Protein AF-0000000071077826 (afdb_homodimer)

Structure (mmCIF, N/CA/C/O backbone):
data_AF-0000000071077826-model_v1
#
loop_
_entity.id
_entity.type
_entity.pdbx_description
1 polymer 'Endonuclease/exonuclease/phosphatase domain-containing protein'
#
loop_
_atom_site.group_PDB
_atom_site.id
_atom_site.type_symbol
_atom_site.label_atom_id
_atom_site.label_alt_id
_atom_site.label_comp_id
_atom_site.label_asym_id
_atom_site.label_entity_id
_atom_site.label_seq_id
_atom_site.pdbx_PDB_ins_code
_atom_site.Cartn_x
_atom_site.Cartn_y
_atom_site.Cartn_z
_atom_site.occupancy
_atom_site.B_iso_or_equiv
_atom_site.auth_seq_id
_atom_site.auth_comp_id
_atom_site.auth_asym_id
_atom_site.auth_atom_id
_atom_site.pdbx_PDB_model_num
ATOM 1 N N . MET A 1 1 ? 3.545 3.498 -17.156 1 30.78 1 MET A N 1
ATOM 2 C CA . MET A 1 1 ? 3.904 4.227 -15.945 1 30.78 1 MET A CA 1
ATOM 3 C C . MET A 1 1 ? 3.695 5.727 -16.125 1 30.78 1 MET A C 1
ATOM 5 O O . MET A 1 1 ? 3.35 6.43 -15.18 1 30.78 1 MET A O 1
ATOM 9 N N . GLY A 1 2 ? 3.871 6.168 -17.406 1 35.34 2 GLY A N 1
ATOM 10 C CA . GLY A 1 2 ? 3.678 7.578 -17.719 1 35.34 2 GLY A CA 1
ATOM 11 C C . GLY A 1 2 ? 2.285 8.078 -17.375 1 35.34 2 GLY A C 1
ATOM 12 O O . GLY A 1 2 ? 2.125 9.188 -16.859 1 35.34 2 GLY A O 1
ATOM 13 N N . GLU A 1 3 ? 1.496 7.195 -17.719 1 37.22 3 GLU A N 1
ATOM 14 C CA . GLU A 1 3 ? 0.096 7.605 -17.672 1 37.22 3 GLU A CA 1
ATOM 15 C C . GLU A 1 3 ? -0.392 7.715 -16.219 1 37.22 3 GLU A C 1
ATOM 17 O O . GLU A 1 3 ? -1.193 8.594 -15.898 1 37.22 3 GLU A O 1
ATOM 22 N N . LEU A 1 4 ? 0.178 6.871 -15.461 1 37.16 4 LEU A N 1
ATOM 23 C CA . LEU A 1 4 ? -0.281 6.949 -14.078 1 37.16 4 LEU A CA 1
ATOM 24 C C . LEU A 1 4 ? 0.007 8.32 -13.484 1 37.16 4 LEU A C 1
ATOM 26 O O . LEU A 1 4 ? -0.814 8.867 -12.742 1 37.16 4 LEU A O 1
ATOM 30 N N . THR A 1 5 ? 1.146 8.922 -13.969 1 39.84 5 THR A N 1
ATOM 31 C CA . THR A 1 5 ? 1.571 10.203 -13.43 1 39.84 5 THR A CA 1
ATOM 32 C C . THR A 1 5 ? 0.583 11.305 -13.812 1 39.84 5 THR A C 1
ATOM 34 O O . THR A 1 5 ? 0.279 12.188 -13.008 1 39.84 5 THR A O 1
ATOM 37 N N . ALA A 1 6 ? 0.403 11.234 -15.094 1 38.94 6 ALA A N 1
ATOM 38 C CA . ALA A 1 6 ? -0.436 12.336 -15.562 1 38.94 6 ALA A CA 1
ATOM 39 C C . ALA A 1 6 ? -1.707 12.453 -14.727 1 38.94 6 ALA A C 1
ATOM 41 O O . ALA A 1 6 ? -2.15 13.562 -14.414 1 38.94 6 ALA A O 1
ATOM 42 N N . LEU A 1 7 ? -2.127 11.414 -14.469 1 37.19 7 LEU A N 1
ATOM 43 C CA . LEU A 1 7 ? -3.43 11.383 -13.812 1 37.19 7 LEU A CA 1
ATOM 44 C C . LEU A 1 7 ? -3.305 11.758 -12.344 1 37.19 7 LEU A C 1
ATOM 46 O O . LEU A 1 7 ? -4.164 12.453 -11.797 1 37.19 7 LEU A O 1
ATOM 50 N N . ALA A 1 8 ? -2.205 11.438 -11.742 1 40.97 8 ALA A N 1
ATOM 51 C CA . ALA A 1 8 ? -1.993 11.742 -10.328 1 40.97 8 ALA A CA 1
ATOM 52 C C . ALA A 1 8 ? -1.798 13.234 -10.109 1 40.97 8 ALA A C 1
ATOM 54 O O . ALA A 1 8 ? -2.146 13.766 -9.055 1 40.97 8 ALA A O 1
ATOM 55 N N . GLU A 1 9 ? -1.149 14.047 -11.133 1 39.62 9 GLU A N 1
ATOM 56 C CA . GLU A 1 9 ? -0.807 15.469 -11.07 1 39.62 9 GLU A CA 1
ATOM 57 C C . GLU A 1 9 ? -1.988 16.297 -10.586 1 39.62 9 GLU A C 1
ATOM 59 O O . GLU A 1 9 ? -1.813 17.234 -9.797 1 39.62 9 GLU A O 1
ATOM 64 N N . GLU A 1 10 ? -2.941 16.234 -11.352 1 37.19 10 GLU A N 1
ATOM 65 C CA . GLU A 1 10 ? -3.963 17.25 -11.109 1 37.19 10 GLU A CA 1
ATOM 66 C C . GLU A 1 10 ? -4.617 17.062 -9.742 1 37.19 10 GLU A C 1
ATOM 68 O O . GLU A 1 10 ? -5.215 17.984 -9.195 1 37.19 10 GLU A O 1
ATOM 73 N N . LYS A 1 11 ? -4.648 15.766 -9.242 1 41.81 11 LYS A N 1
ATOM 74 C CA . LYS A 1 11 ? -5.66 15.383 -8.258 1 41.81 11 LYS A CA 1
ATOM 75 C C . LYS A 1 11 ? -5.02 15.031 -6.914 1 41.81 11 LYS A C 1
ATOM 77 O O . LYS A 1 11 ? -3.85 14.648 -6.863 1 41.81 11 LYS A O 1
ATOM 82 N N . ARG A 1 12 ? -5.355 15.625 -5.738 1 47.44 12 ARG A N 1
ATOM 83 C CA . ARG A 1 12 ? -4.816 15.656 -4.387 1 47.44 12 ARG A CA 1
ATOM 84 C C . ARG A 1 12 ? -4.52 14.25 -3.881 1 47.44 12 ARG A C 1
ATOM 86 O O . ARG A 1 12 ? -5.254 13.719 -3.043 1 47.44 12 ARG A O 1
ATOM 93 N N . VAL A 1 13 ? -4.312 13.273 -4.75 1 51.28 13 VAL A N 1
ATOM 94 C CA . VAL A 1 13 ? -3.701 12.055 -4.246 1 51.28 13 VAL A CA 1
ATOM 95 C C . VAL A 1 13 ? -2.275 12.344 -3.779 1 51.28 13 VAL A C 1
ATOM 97 O O . VAL A 1 13 ? -1.466 12.883 -4.539 1 51.28 13 VAL A O 1
ATOM 100 N N . ASP A 1 14 ? -2.162 12.023 -2.43 1 71.44 14 ASP A N 1
ATOM 101 C CA . ASP A 1 14 ? -0.815 12.359 -1.978 1 71.44 14 ASP A CA 1
ATOM 102 C C . ASP A 1 14 ? 0.11 11.148 -2.061 1 71.44 14 ASP A C 1
ATOM 104 O O . ASP A 1 14 ? 1.285 11.281 -2.408 1 71.44 14 ASP A O 1
ATOM 108 N N . ILE A 1 15 ? -0.586 9.883 -1.932 1 81.5 15 ILE A N 1
ATOM 109 C CA . ILE A 1 15 ? 0.309 8.734 -1.873 1 81.5 15 ILE A CA 1
ATOM 110 C C . ILE A 1 15 ? -0.384 7.512 -2.467 1 81.5 15 ILE A C 1
ATOM 112 O O . ILE A 1 15 ? -1.553 7.246 -2.174 1 81.5 15 ILE A O 1
ATOM 116 N N . LEU A 1 16 ? 0.204 6.84 -3.436 1 79 16 LEU A N 1
ATOM 117 C CA . LEU A 1 16 ? -0.238 5.562 -3.99 1 79 16 LEU A CA 1
ATOM 118 C C . LEU A 1 16 ? 0.77 4.461 -3.688 1 79 16 LEU A C 1
ATOM 120 O O . LEU A 1 16 ? 1.922 4.527 -4.121 1 79 16 LEU A O 1
ATOM 124 N N . CYS A 1 17 ? 0.294 3.48 -2.906 1 88.38 17 CYS A N 1
ATOM 125 C CA . CYS A 1 17 ? 1.134 2.328 -2.596 1 88.38 17 CYS A CA 1
ATOM 126 C C . CYS A 1 17 ? 0.811 1.156 -3.516 1 88.38 17 CYS A C 1
ATOM 128 O O . CYS A 1 17 ? -0.311 0.647 -3.51 1 88.38 17 CYS A O 1
ATOM 130 N N . ILE A 1 18 ? 1.802 0.786 -4.262 1 84.56 18 ILE A N 1
ATOM 131 C CA . ILE A 1 18 ? 1.61 -0.253 -5.266 1 84.56 18 ILE A CA 1
ATOM 132 C C . ILE A 1 18 ? 2.467 -1.469 -4.922 1 84.56 18 ILE A C 1
ATOM 134 O O . ILE A 1 18 ? 3.639 -1.329 -4.562 1 84.56 18 ILE A O 1
ATOM 138 N N . GLN A 1 19 ? 1.824 -2.604 -5.031 1 86.81 19 GLN A N 1
ATOM 139 C CA . GLN A 1 19 ? 2.566 -3.844 -4.836 1 86.81 19 GLN A CA 1
ATOM 140 C C . GLN A 1 19 ? 2.537 -4.711 -6.09 1 86.81 19 GLN A C 1
ATOM 142 O O . GLN A 1 19 ? 1.562 -4.688 -6.844 1 86.81 19 GLN A O 1
ATOM 147 N N . GLU A 1 20 ? 3.496 -5.309 -6.363 1 78.94 20 GLU A N 1
ATOM 148 C CA . GLU A 1 20 ? 3.686 -6.098 -7.578 1 78.94 20 GLU A CA 1
ATOM 149 C C . GLU A 1 20 ? 3.707 -5.207 -8.82 1 78.94 20 GLU A C 1
ATOM 151 O O . GLU A 1 20 ? 2.961 -5.441 -9.766 1 78.94 20 GLU A O 1
ATOM 156 N N . HIS A 1 21 ? 4.5 -4.203 -8.797 1 76.25 21 HIS A N 1
ATOM 157 C CA . HIS A 1 21 ? 4.531 -3.305 -9.945 1 76.25 21 HIS A CA 1
ATOM 158 C C . HIS A 1 21 ? 5.285 -3.926 -11.109 1 76.25 21 HIS A C 1
ATOM 160 O O . HIS A 1 21 ? 5.262 -3.395 -12.227 1 76.25 21 HIS A O 1
ATOM 166 N N . HIS A 1 22 ? 5.992 -5.102 -10.945 1 77.75 22 HIS A N 1
ATOM 167 C CA . HIS A 1 22 ? 6.648 -5.918 -11.961 1 77.75 22 HIS A CA 1
ATOM 168 C C . HIS A 1 22 ? 7.707 -5.121 -12.711 1 77.75 22 HIS A C 1
ATOM 170 O O . HIS A 1 22 ? 7.812 -5.219 -13.938 1 77.75 22 HIS A O 1
ATOM 176 N N . ILE A 1 23 ? 8.383 -4.191 -12.016 1 82.38 23 ILE A N 1
ATOM 177 C CA . ILE A 1 23 ? 9.477 -3.422 -12.602 1 82.38 23 ILE A CA 1
ATOM 178 C C . ILE A 1 23 ? 10.812 -3.922 -12.062 1 82.38 23 ILE A C 1
ATOM 180 O O . ILE A 1 23 ? 11.008 -4.008 -10.844 1 82.38 23 ILE A O 1
ATOM 184 N N . TYR A 1 24 ? 11.664 -4.273 -12.984 1 87.94 24 TYR A N 1
ATOM 185 C CA . TYR A 1 24 ? 13.008 -4.695 -12.602 1 87.94 24 TYR A CA 1
ATOM 186 C C . TYR A 1 24 ? 14.016 -3.576 -12.828 1 87.94 24 TYR A C 1
ATOM 188 O O . TYR A 1 24 ? 13.969 -2.881 -13.844 1 87.94 24 TYR A O 1
ATOM 196 N N . HIS A 1 25 ? 14.812 -3.348 -11.906 1 86.94 25 HIS A N 1
ATOM 197 C CA . HIS A 1 25 ? 15.992 -2.5 -12.07 1 86.94 25 HIS A CA 1
ATOM 198 C C . HIS A 1 25 ? 17.172 -3.023 -11.242 1 86.94 25 HIS A C 1
ATOM 200 O O . HIS A 1 25 ? 16.969 -3.826 -10.328 1 86.94 25 HIS A O 1
ATOM 206 N N . GLU A 1 26 ? 18.328 -2.66 -11.516 1 86.81 26 GLU A N 1
ATOM 207 C CA . GLU A 1 26 ? 19.531 -3.256 -10.953 1 86.81 26 GLU A CA 1
ATOM 208 C C . GLU A 1 26 ? 19.906 -2.59 -9.633 1 86.81 26 GLU A C 1
ATOM 210 O O . GLU A 1 26 ? 20.75 -3.105 -8.883 1 86.81 26 GLU A O 1
ATOM 215 N N . ASN A 1 27 ? 19.297 -1.499 -9.312 1 83.88 27 ASN A N 1
ATOM 216 C CA . ASN A 1 27 ? 19.656 -0.789 -8.086 1 83.88 27 ASN A CA 1
ATOM 217 C C . ASN A 1 27 ? 19.219 -1.562 -6.844 1 83.88 27 ASN A C 1
ATOM 219 O O . ASN A 1 27 ? 18.047 -1.881 -6.676 1 83.88 27 ASN A O 1
ATOM 223 N N . VAL A 1 28 ? 20.219 -1.89 -5.957 1 82.62 28 VAL A N 1
ATOM 224 C CA . VAL A 1 28 ? 19.922 -2.623 -4.73 1 82.62 28 VAL A CA 1
ATOM 225 C C . VAL A 1 28 ? 19.141 -1.729 -3.771 1 82.62 28 VAL A C 1
ATOM 227 O O . VAL A 1 28 ? 18.438 -2.225 -2.893 1 82.62 28 VAL A O 1
ATOM 230 N N . HIS A 1 29 ? 19.25 -0.485 -3.969 1 89.06 29 HIS A N 1
ATOM 231 C CA . HIS A 1 29 ? 18.531 0.488 -3.15 1 89.06 29 HIS A CA 1
ATOM 232 C C . HIS A 1 29 ? 17.266 0.978 -3.854 1 89.06 29 HIS A C 1
ATOM 234 O O . HIS A 1 29 ? 16.969 0.541 -4.965 1 89.06 29 HIS A O 1
ATOM 240 N N . ILE A 1 30 ? 16.5 1.819 -3.162 1 94.69 30 ILE A N 1
ATOM 241 C CA . ILE A 1 30 ? 15.297 2.408 -3.719 1 94.69 30 ILE A CA 1
ATOM 242 C C . ILE A 1 30 ? 15.641 3.23 -4.957 1 94.69 30 ILE A C 1
ATOM 244 O O . ILE A 1 30 ? 16.609 3.986 -4.957 1 94.69 30 ILE A O 1
ATOM 248 N N . GLN A 1 31 ? 14.961 3.002 -5.98 1 94.12 31 GLN A N 1
ATOM 249 C CA . GLN A 1 31 ? 15.062 3.854 -7.164 1 94.12 31 GLN A CA 1
ATOM 250 C C . GLN A 1 31 ? 13.969 4.91 -7.18 1 94.12 31 GLN A C 1
ATOM 252 O O . GLN A 1 31 ? 12.797 4.602 -6.957 1 94.12 31 GLN A O 1
ATOM 257 N N . MET A 1 32 ? 14.391 6.148 -7.355 1 93.56 32 MET A N 1
ATOM 258 C CA . MET A 1 32 ? 13.445 7.254 -7.508 1 93.56 32 MET A CA 1
ATOM 259 C C . MET A 1 32 ? 13.211 7.57 -8.977 1 93.56 32 MET A C 1
ATOM 261 O O . MET A 1 32 ? 14.156 7.816 -9.727 1 93.56 32 MET A O 1
ATOM 265 N N . LYS A 1 33 ? 12 7.516 -9.391 1 89.06 33 LYS A N 1
ATOM 266 C CA . LYS A 1 33 ? 11.672 7.789 -10.789 1 89.06 33 LYS A CA 1
ATOM 267 C C . LYS A 1 33 ? 10.766 9.008 -10.914 1 89.06 33 LYS A C 1
ATOM 269 O O . LYS A 1 33 ? 9.727 9.086 -10.258 1 89.06 33 LYS A O 1
ATOM 274 N N . ASP A 1 34 ? 11.156 9.914 -11.719 1 89.69 34 ASP A N 1
ATOM 275 C CA . ASP A 1 34 ? 10.328 11.07 -12.039 1 89.69 34 ASP A CA 1
ATOM 276 C C . ASP A 1 34 ? 9.18 10.68 -12.969 1 89.69 34 ASP A C 1
ATOM 278 O O . ASP A 1 34 ? 9.406 10.227 -14.094 1 89.69 34 ASP A O 1
ATOM 282 N N . MET A 1 35 ? 7.969 10.867 -12.469 1 81.81 35 MET A N 1
ATOM 283 C CA . MET A 1 35 ? 6.797 10.445 -13.234 1 81.81 35 MET A CA 1
ATOM 284 C C . MET A 1 35 ? 6.172 11.625 -13.969 1 81.81 35 MET A C 1
ATOM 286 O O . MET A 1 35 ? 5.121 11.484 -14.594 1 81.81 35 MET A O 1
ATOM 290 N N . GLY A 1 36 ? 6.824 12.789 -13.875 1 77.06 36 GLY A N 1
ATOM 291 C CA . GLY A 1 36 ? 6.32 14 -14.492 1 77.06 36 GLY A CA 1
ATOM 292 C C . GLY A 1 36 ? 5.426 14.82 -13.578 1 77.06 36 GLY A C 1
ATOM 293 O O . GLY A 1 36 ? 4.789 14.273 -12.68 1 77.06 36 GLY A O 1
ATOM 294 N N . LYS A 1 37 ? 5.359 16.141 -13.812 1 77.12 37 LYS A N 1
ATOM 295 C CA . LYS A 1 37 ? 4.5 17.094 -13.117 1 77.12 37 LYS A CA 1
ATOM 296 C C . LYS A 1 37 ? 4.785 17.078 -11.617 1 77.12 37 LYS A C 1
ATOM 298 O O . LYS A 1 37 ? 3.873 17.266 -10.805 1 77.12 37 LYS A O 1
ATOM 303 N N . GLY A 1 38 ? 6.023 16.688 -11.281 1 79.38 38 GLY A N 1
ATOM 304 C CA . GLY A 1 38 ? 6.438 16.734 -9.891 1 79.38 38 GLY A CA 1
ATOM 305 C C . GLY A 1 38 ? 6.137 15.445 -9.141 1 79.38 38 GLY A C 1
ATOM 306 O O . GLY A 1 38 ? 6.527 15.281 -7.984 1 79.38 38 GLY A O 1
ATOM 307 N N . TRP A 1 39 ? 5.523 14.484 -9.836 1 82 39 TRP A N 1
ATOM 308 C CA . TRP A 1 39 ? 5.25 13.188 -9.227 1 82 39 TRP A CA 1
ATOM 309 C C . TRP A 1 39 ? 6.492 12.305 -9.25 1 82 39 TRP A C 1
ATOM 311 O O . TRP A 1 39 ? 7.23 12.289 -10.234 1 82 39 TRP A O 1
ATOM 321 N N . VAL A 1 40 ? 6.68 11.617 -8.094 1 86.69 40 VAL A N 1
ATOM 322 C CA . VAL A 1 40 ? 7.867 10.766 -7.984 1 86.69 40 VAL A CA 1
ATOM 323 C C . VAL A 1 40 ? 7.469 9.391 -7.473 1 86.69 40 VAL A C 1
ATOM 325 O O . VAL A 1 40 ? 6.66 9.273 -6.547 1 86.69 40 VAL A O 1
ATOM 328 N N . LEU A 1 41 ? 7.992 8.375 -8.109 1 88.25 41 LEU A N 1
ATOM 329 C CA . LEU A 1 41 ? 7.797 6.992 -7.695 1 88.25 41 LEU A CA 1
ATOM 330 C C . LEU A 1 41 ? 9.055 6.445 -7.023 1 88.25 41 LEU A C 1
ATOM 332 O O . LEU A 1 41 ? 10.117 6.391 -7.641 1 88.25 41 LEU A O 1
ATOM 336 N N . ALA A 1 42 ? 8.945 6.145 -5.754 1 93.31 42 ALA A N 1
ATOM 337 C CA . ALA A 1 42 ? 9.977 5.387 -5.051 1 93.31 42 ALA A CA 1
ATOM 338 C C . ALA A 1 42 ? 9.695 3.887 -5.121 1 93.31 42 ALA 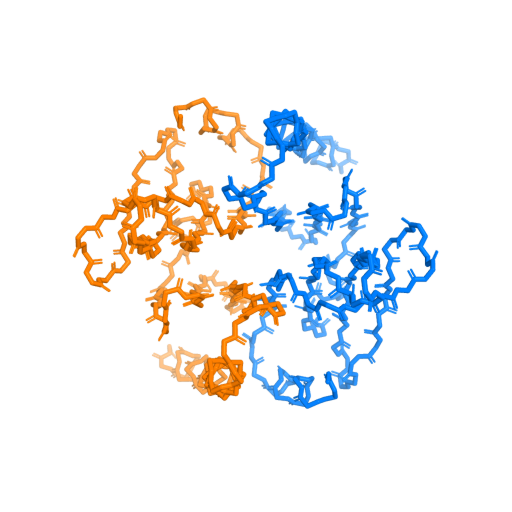A C 1
ATOM 340 O O . ALA A 1 42 ? 8.625 3.432 -4.719 1 93.31 42 ALA A O 1
ATOM 341 N N . MET A 1 43 ? 10.68 3.135 -5.672 1 93.19 43 MET A N 1
ATOM 342 C CA . MET A 1 43 ? 10.312 1.732 -5.84 1 93.19 43 MET A CA 1
ATOM 343 C C . MET A 1 43 ? 11.492 0.818 -5.547 1 93.19 43 MET A C 1
ATOM 345 O O . MET A 1 43 ? 12.648 1.186 -5.793 1 93.19 43 MET A O 1
ATOM 349 N N . SER A 1 44 ? 11.211 -0.301 -4.957 1 93.75 44 SER A N 1
ATOM 350 C CA . SER A 1 44 ? 12.141 -1.427 -4.93 1 93.75 44 SER A CA 1
ATOM 351 C C . SER A 1 44 ? 12.117 -2.191 -6.25 1 93.75 44 SER A C 1
ATOM 353 O O . SER A 1 44 ? 11.164 -2.078 -7.023 1 93.75 44 SER A O 1
ATOM 355 N N . SER A 1 45 ? 13.188 -2.908 -6.465 1 91.31 45 SER A N 1
ATOM 356 C CA . SER A 1 45 ? 13.219 -3.703 -7.688 1 91.31 45 SER A CA 1
ATOM 357 C C . SER A 1 45 ? 12.461 -5.016 -7.512 1 91.31 45 SER A C 1
ATOM 359 O O . SER A 1 45 ? 12.555 -5.656 -6.465 1 91.31 45 SER A O 1
ATOM 361 N N . GLY A 1 46 ? 11.703 -5.355 -8.555 1 87.94 46 GLY A N 1
ATOM 362 C CA . GLY A 1 46 ? 11.281 -6.746 -8.648 1 87.94 46 GLY A CA 1
ATOM 363 C C . GLY A 1 46 ? 12.422 -7.695 -8.953 1 87.94 46 GLY A C 1
ATOM 364 O O . GLY A 1 46 ? 13.578 -7.277 -9.039 1 87.94 46 GLY A O 1
ATOM 365 N N . THR A 1 47 ? 12.062 -8.914 -8.977 1 87.94 47 THR A N 1
ATOM 366 C CA . THR A 1 47 ? 13.055 -9.93 -9.312 1 87.94 47 THR A CA 1
ATOM 367 C C . THR A 1 47 ? 12.641 -10.695 -10.562 1 87.94 47 THR A C 1
ATOM 369 O O . THR A 1 47 ? 11.469 -10.688 -10.953 1 87.94 47 THR A O 1
ATOM 372 N N . LYS A 1 48 ? 13.641 -11.266 -11.211 1 88.06 48 LYS A N 1
ATOM 373 C CA . LYS A 1 48 ? 13.359 -12.102 -12.383 1 88.06 48 LYS A CA 1
ATOM 374 C C . LYS A 1 48 ? 13.125 -13.555 -11.977 1 88.06 48 LYS A C 1
ATOM 376 O O . LYS A 1 48 ? 13.883 -14.109 -11.18 1 88.06 48 LYS A O 1
ATOM 381 N N . ASN A 1 49 ? 12.016 -14.094 -12.453 1 82.88 49 ASN A N 1
ATOM 382 C CA . ASN A 1 49 ? 11.773 -15.508 -12.18 1 82.88 49 ASN A CA 1
ATOM 383 C C . ASN A 1 49 ? 12.461 -16.391 -13.211 1 82.88 49 ASN A C 1
ATOM 385 O O . ASN A 1 49 ? 13.289 -15.93 -14 1 82.88 49 ASN A O 1
ATOM 389 N N . THR A 1 50 ? 12.148 -17.719 -13.133 1 85.56 50 THR A N 1
ATOM 390 C CA . THR A 1 50 ? 12.852 -18.703 -13.945 1 85.56 50 THR A CA 1
ATOM 391 C C . THR A 1 50 ? 12.57 -18.484 -15.43 1 85.56 50 THR A C 1
ATOM 393 O O . THR A 1 50 ? 13.367 -18.891 -16.281 1 85.56 50 THR A O 1
ATOM 396 N N . VAL A 1 51 ? 11.445 -17.859 -15.797 1 86.94 51 VAL A N 1
ATOM 397 C CA . VAL A 1 51 ? 11.125 -17.625 -17.203 1 86.94 51 VAL A CA 1
ATOM 398 C C . VAL A 1 51 ? 11.422 -16.172 -17.562 1 86.94 51 VAL A C 1
ATOM 400 O O . VAL A 1 51 ? 10.906 -15.648 -18.547 1 86.94 51 VAL A O 1
ATOM 403 N N . ASN A 1 52 ? 12.141 -15.492 -16.719 1 87.38 52 ASN A N 1
ATOM 404 C CA . ASN A 1 52 ? 12.68 -14.148 -16.922 1 87.38 52 ASN A CA 1
ATOM 405 C C . ASN A 1 52 ? 11.586 -13.094 -16.812 1 87.38 52 ASN A C 1
ATOM 407 O O . ASN A 1 52 ? 11.695 -12.008 -17.391 1 87.38 52 ASN A O 1
ATOM 411 N N . SER A 1 53 ? 10.484 -13.531 -16.203 1 84 53 SER A N 1
ATOM 412 C CA . SER A 1 53 ? 9.453 -12.547 -15.898 1 84 53 SER A CA 1
ATOM 413 C C . SER A 1 53 ? 9.742 -11.836 -14.578 1 84 53 SER A C 1
ATOM 415 O O . SER A 1 53 ? 10.219 -12.453 -13.625 1 84 53 SER A O 1
ATOM 417 N N . THR A 1 54 ? 9.453 -10.508 -14.602 1 84.81 54 THR A N 1
ATOM 418 C CA . THR A 1 54 ? 9.656 -9.766 -13.367 1 84.81 54 THR A CA 1
ATOM 419 C C . THR A 1 54 ? 8.5 -9.992 -12.398 1 84.81 54 THR A C 1
ATOM 421 O O . THR A 1 54 ? 7.332 -9.891 -12.781 1 84.81 54 THR A O 1
ATOM 424 N N . VAL A 1 55 ? 8.898 -10.344 -11.211 1 83.25 55 VAL A N 1
ATOM 425 C CA . VAL A 1 55 ? 7.875 -10.586 -10.203 1 83.25 55 VAL A CA 1
ATOM 426 C C . VAL A 1 55 ? 8.102 -9.672 -9 1 83.25 55 VAL A C 1
ATOM 428 O O . VAL A 1 55 ? 9.242 -9.32 -8.695 1 83.25 55 VAL A O 1
ATOM 431 N N . GLY A 1 56 ? 7.004 -9.273 -8.461 1 86.88 56 GLY A N 1
ATOM 432 C CA . GLY A 1 56 ? 7.074 -8.523 -7.223 1 86.88 56 GLY A CA 1
ATOM 433 C C . GLY A 1 56 ? 7.348 -7.047 -7.434 1 86.88 56 GLY A C 1
ATOM 434 O O . GLY A 1 56 ? 6.824 -6.441 -8.375 1 86.88 56 GLY A O 1
ATOM 435 N N . GLY A 1 57 ? 8.039 -6.445 -6.469 1 89.06 57 GLY A N 1
ATOM 436 C CA . GLY A 1 57 ? 8.312 -5.016 -6.457 1 89.06 57 GLY A CA 1
ATOM 437 C C . GLY A 1 57 ? 7.281 -4.219 -5.68 1 89.06 57 GLY A C 1
ATOM 438 O O . GLY A 1 57 ? 6.086 -4.496 -5.762 1 89.06 57 GLY A O 1
ATOM 439 N N . VAL A 1 58 ? 7.734 -3.344 -4.949 1 91.75 58 VAL A N 1
ATOM 440 C CA . VAL A 1 58 ? 6.875 -2.443 -4.188 1 91.75 58 VAL A CA 1
ATOM 441 C C . VAL A 1 58 ? 7.277 -0.995 -4.457 1 91.75 58 VAL A C 1
ATOM 443 O O . VAL A 1 58 ? 8.453 -0.699 -4.672 1 91.75 58 VAL A O 1
ATOM 446 N N . GLY A 1 59 ? 6.25 -0.129 -4.551 1 91.25 59 GLY A N 1
ATOM 447 C CA . GLY A 1 59 ? 6.52 1.271 -4.84 1 91.25 59 GLY A CA 1
ATOM 448 C C . GLY A 1 59 ? 5.559 2.219 -4.145 1 91.25 59 GLY A C 1
ATOM 449 O O . GLY A 1 59 ? 4.449 1.829 -3.785 1 91.25 59 GLY A O 1
ATOM 450 N N . ILE A 1 60 ? 5.98 3.404 -3.943 1 90.06 60 ILE A N 1
ATOM 451 C CA . ILE A 1 60 ? 5.176 4.504 -3.422 1 90.06 60 ILE A CA 1
ATOM 452 C C . ILE A 1 60 ? 5.23 5.688 -4.387 1 90.06 60 ILE A C 1
ATOM 454 O O . ILE A 1 60 ? 6.277 6.316 -4.547 1 90.06 60 ILE A O 1
ATOM 458 N N . LEU A 1 61 ? 4.148 5.891 -5.016 1 85.56 61 LEU A N 1
ATOM 459 C CA . LEU A 1 61 ? 4.02 7.082 -5.844 1 85.56 61 LEU A CA 1
ATOM 460 C C . LEU A 1 61 ? 3.568 8.281 -5.012 1 85.56 61 LEU A C 1
ATOM 462 O O . LEU A 1 61 ? 2.574 8.195 -4.285 1 85.56 61 LEU A O 1
ATOM 466 N N . MET A 1 62 ? 4.273 9.32 -5.121 1 86.06 62 MET A N 1
ATOM 467 C CA . MET A 1 62 ? 4.027 10.492 -4.281 1 86.06 62 MET A CA 1
ATOM 468 C C . MET A 1 62 ? 3.713 11.711 -5.137 1 86.06 62 MET A C 1
ATOM 470 O O . MET A 1 62 ? 4.367 11.953 -6.152 1 86.06 62 MET A O 1
ATOM 474 N N . SER A 1 63 ? 2.766 12.445 -4.684 1 80.75 63 SER A N 1
ATOM 475 C CA . SER A 1 63 ? 2.506 13.75 -5.277 1 80.75 63 SER A CA 1
ATOM 476 C C . SER A 1 63 ? 3.65 14.719 -5.004 1 80.75 63 SER A C 1
ATOM 478 O O . SER A 1 63 ? 4.512 14.453 -4.164 1 80.75 63 SER A O 1
ATOM 480 N N . PRO A 1 64 ? 3.617 15.867 -5.797 1 80.88 64 PRO A N 1
ATOM 481 C CA . PRO A 1 64 ? 4.648 16.875 -5.527 1 80.88 64 PRO A CA 1
ATOM 482 C C . PRO A 1 64 ? 4.684 17.297 -4.062 1 80.88 64 PRO A C 1
ATOM 484 O O . PRO A 1 64 ? 5.762 17.469 -3.49 1 80.88 64 PRO A O 1
ATOM 487 N N . PHE A 1 65 ? 3.594 17.359 -3.453 1 77 65 PHE A N 1
ATOM 488 C CA . PHE A 1 65 ? 3.527 17.781 -2.057 1 77 65 PHE A CA 1
ATOM 489 C C . PHE A 1 65 ? 4.078 16.688 -1.141 1 77 65 PHE A C 1
ATOM 491 O O . PHE A 1 65 ? 4.879 16.969 -0.246 1 77 65 PHE A O 1
ATOM 498 N N . ALA A 1 66 ? 3.564 15.508 -1.365 1 81.31 66 ALA A N 1
ATOM 499 C CA . ALA A 1 66 ? 4.047 14.398 -0.553 1 81.31 66 ALA A CA 1
ATOM 500 C C . ALA A 1 66 ? 5.551 14.211 -0.71 1 81.31 66 ALA A C 1
ATOM 502 O O . ALA A 1 66 ? 6.262 13.984 0.272 1 81.31 66 ALA A O 1
ATOM 503 N N . TYR A 1 67 ? 5.984 14.359 -1.92 1 87.44 67 TYR A N 1
ATOM 504 C CA . TYR A 1 67 ? 7.406 14.18 -2.186 1 87.44 67 TYR A CA 1
ATOM 505 C C . TYR A 1 67 ? 8.234 15.258 -1.504 1 87.44 67 TYR A C 1
ATOM 507 O O . TYR A 1 67 ? 9.312 14.984 -0.968 1 87.44 67 TYR A O 1
ATOM 515 N N . LYS A 1 68 ? 7.812 16.469 -1.562 1 84.69 68 LYS A N 1
ATOM 516 C CA . LYS A 1 68 ? 8.523 17.562 -0.911 1 84.69 68 LYS A CA 1
ATOM 517 C C . LYS A 1 68 ? 8.617 17.344 0.595 1 84.69 68 LYS A C 1
ATOM 519 O O . LYS A 1 68 ? 9.586 17.766 1.23 1 84.69 68 LYS A O 1
ATOM 524 N N . SER A 1 69 ? 7.672 16.562 1.103 1 82.19 69 SER A N 1
ATOM 525 C CA . SER A 1 69 ? 7.633 16.359 2.547 1 82.19 69 SER A CA 1
ATOM 526 C C . SER A 1 69 ? 8.367 15.086 2.945 1 82.19 69 SER A C 1
ATOM 528 O O . SER A 1 69 ? 8.484 14.773 4.133 1 82.19 69 SER A O 1
ATOM 530 N N . LEU A 1 70 ? 8.844 14.344 1.973 1 88.38 70 LEU A N 1
ATOM 531 C CA . LEU A 1 70 ? 9.539 13.094 2.258 1 88.38 70 LEU A CA 1
ATOM 532 C C . LEU A 1 70 ? 10.852 13.359 2.982 1 88.38 70 LEU A C 1
ATOM 534 O O . LEU A 1 70 ? 11.711 14.086 2.479 1 88.38 70 LEU A O 1
ATOM 538 N N . GLU A 1 71 ? 11.008 12.789 4.125 1 84.25 71 GLU A N 1
ATOM 539 C CA . GLU A 1 71 ? 12.203 12.992 4.934 1 84.25 71 GLU A CA 1
ATOM 540 C C . GLU A 1 71 ? 13.125 11.781 4.867 1 84.25 71 GLU A C 1
ATOM 542 O O . GLU A 1 71 ? 14.352 11.93 4.934 1 84.25 71 GLU A O 1
ATOM 547 N N . TYR A 1 72 ? 12.461 10.672 4.844 1 86.62 72 TYR A N 1
ATOM 548 C CA . TYR A 1 72 ? 13.227 9.438 4.945 1 86.62 72 TYR A CA 1
ATOM 549 C C . TYR A 1 72 ? 12.523 8.305 4.203 1 86.62 72 TYR A C 1
ATOM 551 O O . TYR A 1 72 ? 11.297 8.266 4.133 1 86.62 72 TYR A O 1
ATOM 559 N N . ARG A 1 73 ? 13.273 7.492 3.494 1 90.12 73 ARG A N 1
ATOM 560 C CA . ARG A 1 73 ? 12.773 6.273 2.869 1 90.12 73 ARG A CA 1
ATOM 561 C C . ARG A 1 73 ? 13.758 5.125 3.041 1 90.12 73 ARG A C 1
ATOM 563 O O . ARG A 1 73 ? 14.969 5.336 3.029 1 90.12 73 ARG A O 1
ATOM 570 N N . GLU A 1 74 ? 13.188 3.967 3.166 1 92.06 74 GLU A N 1
ATOM 571 C CA . GLU A 1 74 ? 14.016 2.779 3.359 1 92.06 74 GLU A CA 1
ATOM 572 C C . GLU A 1 74 ? 13.367 1.549 2.73 1 92.06 74 GLU A C 1
ATOM 574 O O . GLU A 1 74 ? 12.156 1.354 2.84 1 92.06 74 GLU A O 1
ATOM 579 N N . LYS A 1 75 ? 14.227 0.866 2.062 1 94.06 75 LYS A N 1
ATOM 580 C CA . LYS A 1 75 ? 13.844 -0.461 1.592 1 94.06 75 LYS A CA 1
ATOM 581 C C . LYS A 1 75 ? 14.25 -1.539 2.592 1 94.06 75 LYS A C 1
ATOM 583 O O . LYS A 1 75 ? 15.43 -1.893 2.684 1 94.06 75 LYS A O 1
ATOM 588 N N . ALA A 1 76 ? 13.336 -2.014 3.348 1 92 76 ALA A N 1
ATOM 589 C CA . ALA A 1 76 ? 13.641 -3.076 4.305 1 92 76 ALA A CA 1
ATOM 590 C C . ALA A 1 76 ? 13.859 -4.406 3.592 1 92 76 ALA A C 1
ATOM 592 O O . ALA A 1 76 ? 14.703 -5.207 3.996 1 92 76 ALA A O 1
ATOM 593 N N . SER A 1 77 ? 13.164 -4.727 2.551 1 91 77 SER A N 1
ATOM 594 C CA . SER A 1 77 ? 13.258 -5.867 1.646 1 91 77 SER A CA 1
ATOM 595 C C . SER A 1 77 ? 12.617 -5.555 0.296 1 91 77 SER A C 1
ATOM 597 O O . SER A 1 77 ? 12.008 -4.5 0.123 1 91 77 SER A O 1
ATOM 599 N N . PRO A 1 78 ? 12.711 -6.43 -0.639 1 89.25 78 PRO A N 1
ATOM 600 C CA . PRO A 1 78 ? 12.023 -6.191 -1.911 1 89.25 78 PRO A CA 1
ATOM 601 C C . PRO A 1 78 ? 10.508 -6.074 -1.751 1 89.25 78 PRO A C 1
ATOM 603 O O . PRO A 1 78 ? 9.828 -5.547 -2.635 1 89.25 78 PRO A O 1
ATOM 606 N N . ARG A 1 79 ? 9.992 -6.492 -0.556 1 90.81 79 ARG A N 1
ATOM 607 C CA . ARG A 1 79 ? 8.547 -6.531 -0.37 1 90.81 79 ARG A CA 1
ATOM 608 C C . ARG A 1 79 ? 8.086 -5.449 0.601 1 90.81 79 ARG A C 1
ATOM 610 O O . ARG A 1 79 ? 6.887 -5.277 0.821 1 90.81 79 ARG A O 1
ATOM 617 N N . ILE A 1 80 ? 9 -4.727 1.184 1 91.94 80 ILE A N 1
ATOM 618 C CA . ILE A 1 80 ? 8.648 -3.783 2.238 1 91.94 80 ILE A CA 1
ATOM 619 C C . ILE A 1 80 ? 9.375 -2.461 2.014 1 91.94 80 ILE A C 1
ATOM 621 O O . ILE A 1 80 ? 10.602 -2.41 2.039 1 91.94 80 ILE A O 1
ATOM 625 N N . LEU A 1 81 ? 8.656 -1.443 1.859 1 92.81 81 LEU A N 1
ATOM 626 C CA . LEU A 1 81 ? 9.18 -0.087 1.748 1 92.81 81 LEU A CA 1
ATOM 627 C C . LEU A 1 81 ? 8.617 0.807 2.846 1 92.81 81 LEU A C 1
ATOM 629 O O . LEU A 1 81 ? 7.43 0.719 3.172 1 92.81 81 LEU A O 1
ATOM 633 N N . LEU A 1 82 ? 9.43 1.599 3.402 1 90.44 82 LEU A N 1
ATOM 634 C CA . LEU A 1 82 ? 9.055 2.574 4.418 1 90.44 82 LEU A CA 1
ATOM 635 C C . LEU A 1 82 ? 9.336 3.996 3.939 1 90.44 82 LEU A C 1
ATOM 637 O O . LEU A 1 82 ? 10.383 4.258 3.34 1 90.44 82 LEU A O 1
ATOM 641 N N . ALA A 1 83 ? 8.43 4.906 4.176 1 89.19 83 ALA A N 1
ATOM 642 C CA . ALA A 1 83 ? 8.602 6.328 3.891 1 89.19 83 ALA A CA 1
ATOM 643 C C . ALA A 1 83 ? 8.117 7.184 5.055 1 89.19 83 ALA A C 1
ATOM 645 O O . ALA A 1 83 ? 7.004 6.988 5.551 1 89.19 83 ALA A O 1
ATOM 646 N N . LYS A 1 84 ? 8.945 8.125 5.434 1 84.56 84 LYS A N 1
ATOM 647 C CA . LYS A 1 84 ? 8.609 9.078 6.48 1 84.56 84 LYS A CA 1
ATOM 648 C C . LYS A 1 84 ? 8.469 10.492 5.914 1 84.56 84 LYS A C 1
ATOM 650 O O . LYS A 1 84 ? 9.297 10.938 5.121 1 84.56 84 LYS A O 1
ATOM 655 N N . PHE A 1 85 ? 7.434 11.102 6.246 1 81.75 85 PHE A N 1
ATOM 656 C CA . PHE A 1 85 ? 7.141 12.438 5.73 1 81.75 85 PHE A CA 1
ATOM 657 C C . PHE A 1 85 ? 7.18 13.469 6.844 1 81.75 85 PHE A C 1
ATOM 659 O O . PHE A 1 85 ? 6.891 13.156 8 1 81.75 85 PHE A O 1
ATOM 666 N N . SER A 1 86 ? 7.547 14.664 6.398 1 75.31 86 SER A N 1
ATOM 667 C CA . SER A 1 86 ? 7.586 15.742 7.379 1 75.31 86 SER A CA 1
ATOM 668 C C . SER A 1 86 ? 6.18 16.156 7.797 1 75.31 86 SER A C 1
ATOM 670 O O . SER A 1 86 ? 5.242 16.094 7 1 75.31 86 SER A O 1
ATOM 672 N N . GLY A 1 87 ? 5.996 16.5 8.977 1 66.88 87 GLY A N 1
ATOM 673 C CA . GLY A 1 87 ? 4.73 16.969 9.508 1 66.88 87 GLY A CA 1
ATOM 674 C C . GLY A 1 87 ? 4.691 17 11.023 1 66.88 87 GLY A C 1
ATOM 675 O O . GLY A 1 87 ? 5.68 16.672 11.68 1 66.88 87 GLY A O 1
ATOM 676 N N . ASN A 1 88 ? 3.734 17.609 11.477 1 57.56 88 ASN A N 1
ATOM 677 C CA . ASN A 1 88 ? 3.488 17.656 12.914 1 57.56 88 ASN A CA 1
ATOM 678 C C . ASN A 1 88 ? 2.109 17.109 13.273 1 57.56 88 ASN A C 1
ATOM 680 O O . ASN A 1 88 ? 1.109 17.828 13.164 1 57.56 88 ASN A O 1
ATOM 684 N N . PRO A 1 89 ? 2.123 15.852 13.547 1 57.03 89 PRO A N 1
ATOM 685 C CA . PRO A 1 89 ? 3.174 14.844 13.688 1 57.03 89 PRO A CA 1
ATOM 686 C C . PRO A 1 89 ? 3.699 14.344 12.344 1 57.03 89 PRO A C 1
ATOM 688 O O . PRO A 1 89 ? 3.082 14.602 11.305 1 57.03 89 PRO A O 1
ATOM 691 N N . THR A 1 90 ? 4.906 13.656 12.328 1 62.41 90 THR A N 1
ATOM 692 C CA . THR A 1 90 ? 5.602 13.164 11.148 1 62.41 90 THR A CA 1
ATOM 693 C C . THR A 1 90 ? 4.988 11.844 10.672 1 62.41 90 THR A C 1
ATOM 695 O O . THR A 1 90 ? 5.297 10.781 11.211 1 62.41 90 THR A O 1
ATOM 698 N N . PRO A 1 91 ? 4.164 11.852 9.703 1 73.19 91 PRO A N 1
ATOM 699 C CA . PRO A 1 91 ? 3.518 10.625 9.227 1 73.19 91 PRO A CA 1
ATOM 700 C C . PRO 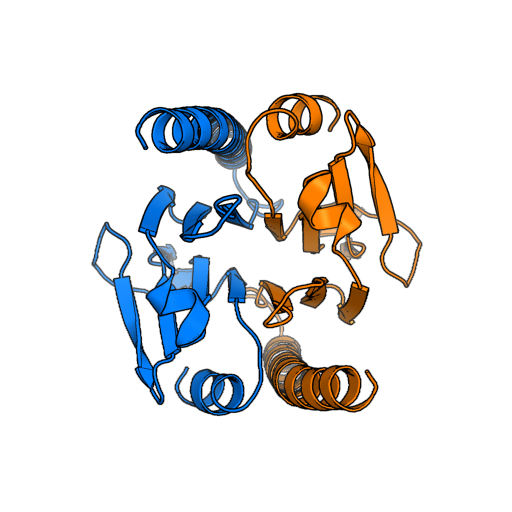A 1 91 ? 4.508 9.641 8.609 1 73.19 91 PRO A C 1
ATOM 702 O O . PRO A 1 91 ? 5.457 10.055 7.938 1 73.19 91 PRO A O 1
ATOM 705 N N . THR A 1 92 ? 4.367 8.391 9 1 82.81 92 THR A N 1
ATOM 706 C CA . THR A 1 92 ? 5.145 7.305 8.406 1 82.81 92 THR A CA 1
ATOM 707 C C . THR A 1 92 ? 4.234 6.328 7.668 1 82.81 92 THR A C 1
ATOM 709 O O . THR A 1 92 ? 3.174 5.957 8.172 1 82.81 92 THR A O 1
ATOM 712 N N . VAL A 1 93 ? 4.613 5.98 6.453 1 87 93 VAL A N 1
ATOM 713 C CA . VAL A 1 93 ? 3.879 5.016 5.645 1 87 93 VAL A CA 1
ATOM 714 C C . VAL A 1 93 ? 4.754 3.789 5.383 1 87 93 VAL A C 1
ATOM 716 O O . VAL A 1 93 ? 5.902 3.918 4.953 1 87 93 VAL A O 1
ATOM 719 N N . ILE A 1 94 ? 4.195 2.643 5.699 1 88.69 94 ILE A N 1
ATOM 720 C CA . ILE A 1 94 ? 4.824 1.381 5.328 1 88.69 94 ILE A CA 1
ATOM 721 C C . ILE A 1 94 ? 3.945 0.643 4.32 1 88.69 94 ILE A C 1
ATOM 723 O O . ILE A 1 94 ? 2.73 0.542 4.504 1 88.69 94 ILE A O 1
ATOM 727 N N . THR A 1 95 ? 4.512 0.218 3.225 1 91.19 95 THR A N 1
ATOM 728 C CA . THR A 1 95 ? 3.791 -0.594 2.25 1 91.19 95 THR A CA 1
ATOM 729 C C . THR A 1 95 ? 4.496 -1.928 2.029 1 91.19 95 THR A C 1
ATOM 731 O O . THR A 1 95 ? 5.73 -1.989 2.016 1 91.19 95 THR A O 1
ATOM 734 N N . CYS A 1 96 ? 3.631 -2.979 1.956 1 89.62 96 CYS A N 1
ATOM 735 C CA . CYS A 1 96 ? 4.223 -4.297 1.77 1 89.62 96 CYS A CA 1
ATOM 736 C C . CYS A 1 96 ? 3.234 -5.254 1.108 1 89.62 96 CYS A C 1
ATOM 738 O O . CYS A 1 96 ? 2.025 -5.023 1.149 1 89.62 96 CYS A O 1
ATOM 740 N N . TYR A 1 97 ? 3.791 -6.277 0.529 1 89.69 97 TYR A N 1
ATOM 741 C CA . TYR A 1 97 ? 2.938 -7.375 0.088 1 89.69 97 TYR A CA 1
ATOM 742 C C . TYR A 1 97 ? 3.439 -8.711 0.629 1 89.69 97 TYR A C 1
ATOM 744 O O . TYR A 1 97 ? 4.637 -9 0.56 1 89.69 97 TYR A O 1
ATOM 752 N N . SER A 1 98 ? 2.512 -9.375 1.125 1 86.19 98 SER A N 1
ATOM 753 C CA . SER A 1 98 ? 2.814 -10.656 1.754 1 86.19 98 SER A CA 1
ATOM 754 C C . SER A 1 98 ? 3.072 -11.734 0.709 1 86.19 98 SER A C 1
ATOM 756 O O . SER A 1 98 ? 2.521 -11.688 -0.393 1 86.19 98 SER A O 1
ATOM 758 N N . PRO A 1 99 ? 3.945 -12.672 1.102 1 83.44 99 PRO A N 1
ATOM 759 C CA . PRO A 1 99 ? 4.164 -13.797 0.187 1 83.44 99 PRO A CA 1
ATOM 760 C C . PRO A 1 99 ? 2.883 -14.562 -0.129 1 83.44 99 PRO A C 1
ATOM 762 O O . PRO A 1 99 ? 1.97 -14.609 0.7 1 83.44 99 PRO A O 1
ATOM 765 N N . THR A 1 100 ? 2.811 -14.969 -1.375 1 76.62 100 THR A N 1
ATOM 766 C CA . THR A 1 100 ? 1.647 -15.758 -1.753 1 76.62 100 THR A CA 1
ATOM 767 C C . THR A 1 100 ? 1.639 -17.094 -1.011 1 76.62 100 THR A C 1
ATOM 769 O O . THR A 1 100 ? 2.625 -17.453 -0.368 1 76.62 100 THR A O 1
ATOM 772 N N . ASN A 1 101 ? 0.473 -17.703 -1.064 1 74.25 101 ASN A N 1
ATOM 773 C CA . ASN A 1 101 ? 0.319 -18.984 -0.396 1 74.25 101 ASN A CA 1
ATOM 774 C C . ASN A 1 101 ? 1.241 -20.047 -0.998 1 74.25 101 ASN A C 1
ATOM 776 O O . ASN A 1 101 ? 1.484 -21.078 -0.383 1 74.25 101 ASN A O 1
ATOM 780 N N . CYS A 1 102 ? 1.774 -19.734 -2.141 1 71.56 102 CYS A N 1
ATOM 781 C CA . CYS A 1 102 ? 2.627 -20.703 -2.822 1 71.56 102 CYS A CA 1
ATOM 782 C C . CYS A 1 102 ? 4.09 -20.5 -2.461 1 71.56 102 CYS A C 1
ATOM 784 O O . CYS A 1 102 ? 4.953 -21.281 -2.854 1 71.56 102 CYS A O 1
ATOM 786 N N . SER A 1 103 ? 4.348 -19.5 -1.688 1 77.5 103 SER A N 1
ATOM 787 C CA . SER A 1 103 ? 5.723 -19.203 -1.293 1 77.5 103 SER A CA 1
ATOM 788 C C . SER A 1 103 ? 6.195 -20.156 -0.202 1 77.5 103 SER A C 1
ATOM 790 O O . SER A 1 103 ? 5.402 -20.594 0.641 1 77.5 103 SER A O 1
ATOM 792 N N . PRO A 1 104 ? 7.461 -20.562 -0.286 1 80.19 104 PRO A N 1
ATOM 793 C CA . PRO A 1 104 ? 7.98 -21.406 0.797 1 80.19 104 PRO A CA 1
ATOM 794 C C . PRO A 1 104 ? 7.711 -20.812 2.18 1 80.19 104 PRO A C 1
ATOM 796 O O . PRO A 1 104 ? 7.672 -19.594 2.338 1 80.19 104 PRO A O 1
ATOM 799 N N . ASP A 1 105 ? 7.492 -21.641 3.219 1 84.81 105 ASP A N 1
ATOM 800 C CA . ASP A 1 105 ? 7.164 -21.25 4.586 1 84.81 105 ASP A CA 1
ATOM 801 C C . ASP A 1 105 ? 8.227 -20.312 5.156 1 84.81 105 ASP A C 1
ATOM 803 O O . ASP A 1 105 ? 7.906 -19.391 5.898 1 84.81 105 ASP A O 1
ATOM 807 N N . ASN A 1 106 ? 9.398 -20.594 4.84 1 89.06 106 ASN A N 1
ATOM 808 C CA . ASN A 1 106 ? 10.477 -19.781 5.379 1 89.06 106 ASN A CA 1
ATOM 809 C C . ASN A 1 106 ? 10.391 -18.328 4.883 1 89.06 106 ASN A C 1
ATOM 811 O O . ASN A 1 106 ? 10.711 -17.406 5.617 1 89.06 106 ASN A O 1
ATOM 815 N N . GLU A 1 107 ? 9.883 -18.234 3.709 1 87.12 107 GLU A N 1
ATOM 816 C CA . GLU A 1 107 ? 9.719 -16.906 3.15 1 87.12 107 GLU A CA 1
ATOM 817 C C . GLU A 1 107 ? 8.656 -16.109 3.906 1 87.12 107 GLU A C 1
ATOM 819 O O . GLU A 1 107 ? 8.836 -14.922 4.184 1 87.12 107 GLU A O 1
ATOM 824 N N . ALA A 1 108 ? 7.574 -16.828 4.223 1 84.38 108 ALA A N 1
ATOM 825 C CA . ALA A 1 108 ? 6.496 -16.172 4.957 1 84.38 108 ALA A CA 1
ATOM 826 C C . ALA A 1 108 ? 6.949 -15.773 6.359 1 84.38 108 ALA A C 1
ATOM 828 O O . ALA A 1 108 ? 6.691 -14.656 6.809 1 84.38 108 ALA A O 1
ATOM 829 N N . VAL A 1 109 ? 7.656 -16.688 7.008 1 87.81 109 VAL A N 1
ATOM 830 C CA . VAL A 1 109 ? 8.141 -16.438 8.359 1 87.81 109 VAL A CA 1
ATOM 831 C C . VAL A 1 109 ? 9.102 -15.258 8.359 1 87.81 109 VAL A C 1
ATOM 833 O O . VAL A 1 109 ? 9 -14.359 9.195 1 87.81 109 VAL A O 1
ATOM 836 N N . ASN A 1 110 ? 10.008 -15.25 7.406 1 90.12 110 ASN A N 1
ATOM 837 C CA . ASN A 1 110 ? 10.977 -14.164 7.293 1 90.12 110 ASN A CA 1
ATOM 838 C C . ASN A 1 110 ? 10.297 -12.828 7.02 1 90.12 110 ASN A C 1
ATOM 840 O O . ASN A 1 110 ? 10.688 -11.797 7.578 1 90.12 110 ASN A O 1
ATOM 844 N N . PHE A 1 111 ? 9.367 -12.891 6.215 1 88.38 111 PHE A N 1
ATOM 845 C CA . PHE A 1 111 ? 8.633 -11.672 5.887 1 88.38 111 PHE A CA 1
ATOM 846 C C . PHE A 1 111 ? 7.996 -11.07 7.133 1 88.38 111 PHE A C 1
ATOM 848 O O . PHE A 1 111 ? 8.156 -9.883 7.406 1 88.38 111 PHE A O 1
ATOM 855 N N . TYR A 1 112 ? 7.281 -11.875 7.859 1 86.62 112 TYR A N 1
ATOM 856 C CA . TYR A 1 112 ? 6.555 -11.359 9.016 1 86.62 112 TYR A CA 1
ATOM 857 C C . TYR A 1 112 ? 7.512 -10.922 10.117 1 86.62 112 TYR A C 1
ATOM 859 O O . TYR A 1 112 ? 7.242 -9.961 10.836 1 86.62 112 TYR A O 1
ATOM 867 N N . SER A 1 113 ? 8.57 -11.688 10.219 1 89.19 113 SER A N 1
ATOM 868 C CA . SER A 1 113 ? 9.594 -11.273 11.18 1 89.19 113 SER A CA 1
ATOM 869 C C . SER A 1 113 ? 10.172 -9.914 10.812 1 89.19 113 SER A C 1
ATOM 871 O O . SER A 1 113 ? 10.273 -9.031 11.672 1 89.19 113 SER A O 1
ATOM 873 N N . LEU A 1 114 ? 10.5 -9.766 9.57 1 88.62 114 LEU A N 1
ATOM 874 C CA . LEU A 1 114 ? 11.07 -8.508 9.102 1 88.62 114 LEU A CA 1
ATOM 875 C C . LEU A 1 114 ? 10.062 -7.371 9.242 1 88.62 114 LEU A C 1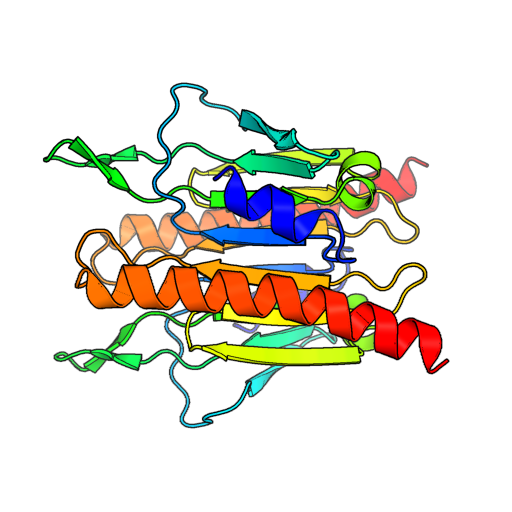
ATOM 877 O O . LEU A 1 114 ? 10.414 -6.27 9.664 1 88.62 114 LEU A O 1
ATOM 881 N N . LEU A 1 115 ? 8.859 -7.625 8.852 1 84.75 115 LEU A N 1
ATOM 882 C CA . LEU A 1 115 ? 7.812 -6.609 8.977 1 84.75 115 LEU A CA 1
ATOM 883 C C . LEU A 1 115 ? 7.672 -6.148 10.422 1 84.75 115 LEU A C 1
ATOM 885 O O . LEU A 1 115 ? 7.598 -4.949 10.695 1 84.75 115 LEU A O 1
ATOM 889 N N . SER A 1 116 ? 7.656 -7.102 11.297 1 83 116 SER A N 1
ATOM 890 C CA . SER A 1 116 ? 7.57 -6.781 12.719 1 83 116 SER A CA 1
ATOM 891 C C . SER A 1 116 ? 8.727 -5.887 13.156 1 83 116 SER A C 1
ATOM 893 O O . SER A 1 116 ? 8.523 -4.922 13.898 1 83 116 SER A O 1
ATOM 895 N N . ASP A 1 117 ? 9.883 -6.199 12.695 1 85.19 117 ASP A N 1
ATOM 896 C CA . ASP A 1 117 ? 11.07 -5.414 13.031 1 85.19 117 ASP A CA 1
ATOM 897 C C . ASP A 1 117 ? 10.953 -3.988 12.5 1 85.19 117 ASP A C 1
ATOM 899 O O . ASP A 1 117 ? 11.328 -3.033 13.18 1 85.19 117 ASP A O 1
ATOM 903 N N . VAL A 1 118 ? 10.531 -3.832 11.32 1 83.38 118 VAL A N 1
ATOM 904 C CA . VAL A 1 118 ? 10.383 -2.525 10.688 1 83.38 118 VAL A CA 1
ATOM 905 C C . VAL A 1 118 ? 9.375 -1.682 11.469 1 83.38 118 VAL A C 1
ATOM 907 O O . VAL A 1 118 ? 9.609 -0.494 11.711 1 83.38 118 VAL A O 1
ATOM 910 N N . ILE A 1 119 ? 8.312 -2.299 11.812 1 77.56 119 ILE A N 1
ATOM 911 C CA . ILE A 1 119 ? 7.266 -1.598 12.555 1 77.56 119 ILE A CA 1
ATOM 912 C C . ILE A 1 119 ? 7.812 -1.133 13.898 1 77.56 119 ILE A C 1
ATOM 914 O O . ILE A 1 119 ? 7.586 0.008 14.312 1 77.56 119 ILE A O 1
ATOM 918 N N . LYS A 1 120 ? 8.57 -1.969 14.555 1 75.06 120 LYS A N 1
ATOM 919 C CA . LYS A 1 120 ? 9.156 -1.636 15.852 1 75.06 120 LYS A CA 1
ATOM 920 C C . LYS A 1 120 ? 10.164 -0.496 15.719 1 75.06 120 LYS A C 1
ATOM 922 O O . LYS A 1 120 ? 10.195 0.408 16.562 1 75.06 120 LYS A O 1
ATOM 927 N N . LYS A 1 121 ? 10.961 -0.542 14.719 1 75.12 121 LYS A N 1
ATOM 928 C CA . LYS A 1 121 ? 11.984 0.47 14.492 1 75.12 121 LYS A CA 1
ATOM 929 C C . LYS A 1 121 ? 11.359 1.828 14.188 1 75.12 121 LYS A C 1
ATOM 931 O O . LYS A 1 121 ? 11.867 2.863 14.617 1 75.12 121 LYS A O 1
ATOM 936 N N . THR A 1 122 ? 10.43 1.824 13.281 1 70.12 122 THR A N 1
ATOM 937 C CA . THR A 1 122 ? 9.766 3.066 12.906 1 70.12 122 THR A CA 1
ATOM 938 C C . THR A 1 122 ? 9.211 3.781 14.141 1 70.12 122 THR A C 1
ATOM 940 O O . T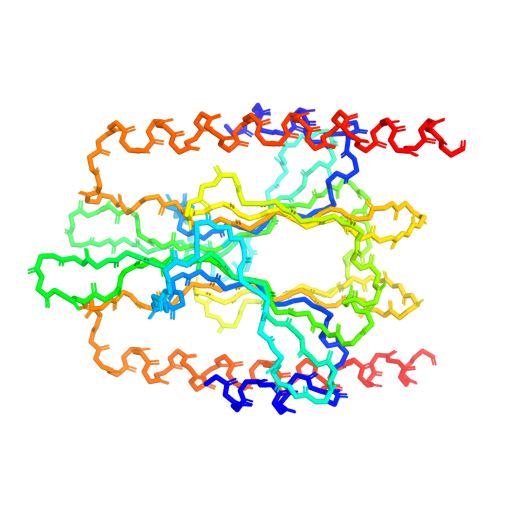HR A 1 122 ? 9.297 5.008 14.234 1 70.12 122 THR A O 1
ATOM 943 N N . LEU A 1 123 ? 8.773 3.068 14.984 1 59.66 123 LEU A N 1
ATOM 944 C CA . LEU A 1 123 ? 8.273 3.617 16.234 1 59.66 123 LEU A CA 1
ATOM 945 C C . LEU A 1 123 ? 9.398 4.262 17.047 1 59.66 123 LEU A C 1
ATOM 947 O O . LEU A 1 123 ? 9.219 5.348 17.594 1 59.66 123 LEU A O 1
ATOM 951 N N . SER A 1 124 ? 10.414 3.551 16.969 1 58.09 124 SER A N 1
ATOM 952 C CA . SER A 1 124 ? 11.562 4.043 17.719 1 58.09 124 SER A CA 1
ATOM 953 C C . SER A 1 124 ? 12.156 5.289 17.062 1 58.09 124 SER A C 1
ATOM 955 O O . SER A 1 124 ? 12.562 6.227 17.75 1 58.09 124 SER A O 1
ATOM 957 N N . THR A 1 125 ? 12.258 5.328 15.805 1 56.19 125 THR A N 1
ATOM 958 C CA . THR A 1 125 ? 12.844 6.438 15.055 1 56.19 125 THR A CA 1
ATOM 959 C C . THR A 1 125 ? 11.984 7.691 15.188 1 56.19 125 THR A C 1
ATOM 961 O O . THR A 1 125 ? 12.508 8.805 15.297 1 56.19 125 THR A O 1
ATOM 964 N N . THR A 1 126 ? 10.773 7.508 15.039 1 53.09 126 THR A N 1
ATOM 965 C CA . THR A 1 126 ? 9.867 8.641 15.211 1 53.09 126 THR A CA 1
ATOM 966 C C . THR A 1 126 ? 10.094 9.312 16.562 1 53.09 126 THR A C 1
ATOM 968 O O . THR A 1 126 ? 10.102 10.547 16.656 1 53.09 126 THR A O 1
ATOM 971 N N . LEU A 1 127 ? 10.289 8.445 17.484 1 50.38 127 LEU A N 1
ATOM 972 C CA . LEU A 1 127 ? 10.57 8.992 18.812 1 50.38 127 LEU A CA 1
ATOM 973 C C . LEU A 1 127 ? 11.859 9.797 18.797 1 50.38 127 LEU A C 1
ATOM 975 O O . LEU A 1 127 ? 11.945 10.844 19.438 1 50.38 127 LEU A O 1
ATOM 979 N N . ARG A 1 128 ? 12.789 9.289 18.109 1 52.06 128 ARG A N 1
ATOM 980 C CA . ARG A 1 128 ? 14.094 9.945 18.062 1 52.06 128 ARG A CA 1
ATOM 981 C C . ARG A 1 128 ? 14.008 11.281 17.344 1 52.06 128 ARG A C 1
ATOM 983 O O . ARG A 1 128 ? 14.617 12.266 17.781 1 52.06 128 ARG A O 1
ATOM 990 N N . LEU A 1 129 ? 13.406 11.242 16.203 1 52.09 129 LEU A N 1
ATOM 991 C CA . LEU A 1 129 ? 13.289 12.469 15.43 1 52.09 129 LEU A CA 1
ATOM 992 C C . LEU A 1 129 ? 12.492 13.523 16.188 1 52.09 129 LEU A C 1
ATOM 994 O O . LEU A 1 129 ? 12.742 14.727 16.031 1 52.09 129 LEU A O 1
ATOM 998 N N . SER A 1 130 ? 11.469 12.992 16.859 1 48.72 130 SER A N 1
ATOM 999 C CA . SER A 1 130 ? 10.68 13.93 17.656 1 48.72 130 SER A CA 1
ATOM 1000 C C . SER A 1 130 ? 11.516 14.539 18.781 1 48.72 130 SER A C 1
ATOM 1002 O O . SER A 1 130 ? 11.297 15.688 19.172 1 48.72 130 SER A O 1
ATOM 1004 N N . VAL A 1 131 ? 12.352 13.719 19.328 1 45.62 131 VAL A N 1
ATOM 1005 C CA . VAL A 1 131 ? 13.156 14.195 20.453 1 45.62 131 VAL A CA 1
ATOM 1006 C C . VAL A 1 131 ? 14.336 15.008 19.922 1 45.62 131 VAL A C 1
ATOM 1008 O O . VAL A 1 131 ? 14.828 15.906 20.609 1 45.62 131 VAL A O 1
ATOM 1011 N N . GLY A 1 132 ? 14.703 14.703 18.719 1 41.22 132 GLY A N 1
ATOM 1012 C CA . GLY A 1 132 ? 15.883 15.406 18.25 1 41.22 132 GLY A CA 1
ATOM 1013 C C . GLY A 1 132 ? 15.578 16.812 17.766 1 41.22 132 GLY A C 1
ATOM 1014 O O . GLY A 1 132 ? 16.469 17.5 17.25 1 41.22 132 GLY A O 1
ATOM 1015 N N . THR A 1 133 ? 14.273 17 17.578 1 37.44 133 THR A N 1
ATOM 1016 C CA . THR A 1 133 ? 14.094 18.406 17.219 1 37.44 133 THR A CA 1
ATOM 1017 C C . THR A 1 133 ? 14.219 19.297 18.453 1 37.44 133 THR A C 1
ATOM 1019 O O . THR A 1 133 ? 13.781 18.922 19.547 1 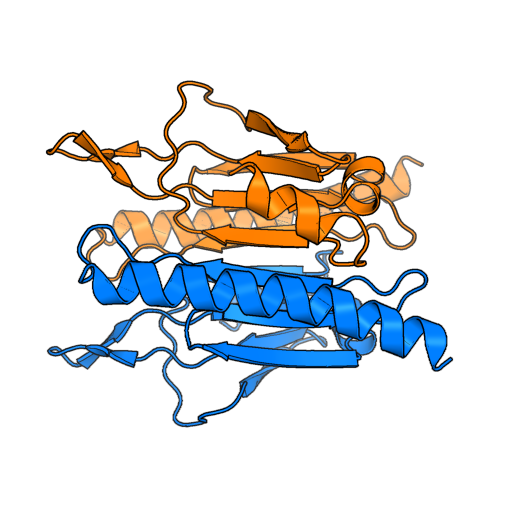37.44 133 THR A O 1
ATOM 1022 N N . MET B 1 1 ? -2.498 -11.203 15.578 1 24.06 1 MET B N 1
ATOM 1023 C CA . MET B 1 1 ? -3.043 -9.93 15.117 1 24.06 1 MET B CA 1
ATOM 1024 C C . MET B 1 1 ? -3.018 -8.891 16.234 1 24.06 1 MET B C 1
ATOM 1026 O O . MET B 1 1 ? -2.887 -7.695 15.977 1 24.06 1 MET B O 1
ATOM 1030 N N . GLY B 1 2 ? -3.037 -9.422 17.453 1 30.42 2 GLY B N 1
ATOM 1031 C CA . GLY B 1 2 ? -2.982 -8.609 18.656 1 30.42 2 GLY B CA 1
ATOM 1032 C C . GLY B 1 2 ? -1.704 -7.801 18.766 1 30.42 2 GLY B C 1
ATOM 1033 O O . GLY B 1 2 ? -1.729 -6.645 19.203 1 30.42 2 GLY B O 1
ATOM 1034 N N . GLU B 1 3 ? -0.762 -8.531 18.453 1 30.8 3 GLU B N 1
ATOM 1035 C CA . GLU B 1 3 ? 0.58 -8.047 18.766 1 30.8 3 GLU B CA 1
ATOM 1036 C C . GLU B 1 3 ? 1.003 -6.934 17.812 1 30.8 3 GLU B C 1
ATOM 1038 O O . GLU B 1 3 ? 1.756 -6.035 18.203 1 30.8 3 GLU B O 1
ATOM 1043 N N . LEU B 1 4 ? 0.515 -7.051 16.625 1 30.72 4 LEU B N 1
ATOM 1044 C CA . LEU B 1 4 ? 0.9 -6 15.695 1 30.72 4 LEU B CA 1
ATOM 1045 C C . LEU B 1 4 ? 0.435 -4.633 16.203 1 30.72 4 LEU B C 1
ATOM 1047 O O . LEU B 1 4 ? 1.155 -3.643 16.062 1 30.72 4 LEU B O 1
ATOM 1051 N N . THR B 1 5 ? -0.669 -4.648 16.922 1 35.03 5 THR B N 1
ATOM 1052 C CA . THR B 1 5 ? -1.3 -3.408 17.359 1 35.03 5 THR B CA 1
ATOM 1053 C C . THR B 1 5 ? -0.453 -2.719 18.438 1 35.03 5 THR B C 1
ATOM 1055 O O . THR B 1 5 ? -0.368 -1.488 18.469 1 35.03 5 THR B O 1
ATOM 1058 N N . ALA B 1 6 ? -0.121 -3.553 19.344 1 33.31 6 ALA B N 1
ATOM 1059 C CA . ALA B 1 6 ? 0.507 -2.939 20.516 1 33.31 6 ALA B CA 1
ATOM 1060 C C . ALA B 1 6 ? 1.667 -2.037 20.094 1 33.31 6 ALA B C 1
ATOM 1062 O O . ALA B 1 6 ? 1.854 -0.959 20.672 1 33.31 6 ALA B O 1
ATOM 1063 N N . LEU B 1 7 ? 2.369 -2.484 19.328 1 31.88 7 LEU B N 1
ATOM 1064 C CA . LEU B 1 7 ? 3.619 -1.825 18.969 1 31.88 7 LEU B CA 1
ATOM 1065 C C . LEU B 1 7 ? 3.355 -0.604 18.094 1 31.88 7 LEU B C 1
ATOM 1067 O O . LEU B 1 7 ? 4.043 0.412 18.219 1 31.88 7 LEU B O 1
ATOM 1071 N N . ALA B 1 8 ? 2.301 -0.58 17.359 1 37.34 8 ALA B N 1
ATOM 1072 C CA . ALA B 1 8 ? 1.942 0.538 16.484 1 37.34 8 ALA B CA 1
ATOM 1073 C C . ALA B 1 8 ? 1.536 1.761 17.297 1 37.34 8 ALA B C 1
ATOM 1075 O O . ALA B 1 8 ? 1.721 2.898 16.859 1 37.34 8 ALA B O 1
ATOM 1076 N N . GLU B 1 9 ? 0.98 1.608 18.609 1 36.75 9 GLU B N 1
ATOM 1077 C CA . GLU B 1 9 ? 0.405 2.637 19.484 1 36.75 9 GLU B CA 1
ATOM 1078 C C . GLU B 1 9 ? 1.36 3.814 19.641 1 36.75 9 GLU B C 1
ATOM 1080 O O . GLU B 1 9 ? 0.94 4.973 19.609 1 36.75 9 GLU B O 1
ATOM 1085 N N . GLU B 1 10 ? 2.422 3.518 20.328 1 35.44 10 GLU B N 1
ATOM 1086 C CA . GLU B 1 10 ? 3.168 4.672 20.828 1 35.44 10 GLU B CA 1
ATOM 1087 C C . GLU B 1 10 ? 3.729 5.5 19.672 1 35.44 10 GLU B C 1
ATOM 1089 O O . GLU B 1 10 ? 4.098 6.664 19.859 1 35.44 10 GLU B O 1
ATOM 1094 N N . LYS B 1 11 ? 4.113 4.766 18.531 1 41.41 11 LYS B N 1
ATOM 1095 C CA . LYS B 1 11 ? 5.074 5.242 17.531 1 41.41 11 LYS B CA 1
ATOM 1096 C C . LYS B 1 11 ? 4.375 5.652 16.25 1 41.41 11 LYS B C 1
ATOM 1098 O O . LYS B 1 11 ? 3.295 5.145 15.93 1 41.41 11 LYS B O 1
ATOM 1103 N N . ARG B 1 12 ? 4.52 6.938 15.766 1 46.22 12 ARG B N 1
ATOM 1104 C CA . ARG B 1 12 ? 3.836 7.762 14.773 1 46.22 12 ARG B CA 1
ATOM 1105 C C . ARG B 1 12 ? 3.752 7.047 13.43 1 46.22 12 ARG B C 1
ATOM 1107 O O . ARG B 1 12 ? 4.516 7.348 12.508 1 46.22 12 ARG B O 1
ATOM 1114 N N . VAL B 1 13 ? 3.92 5.707 13.359 1 50.75 13 VAL B N 1
ATOM 1115 C CA . VAL B 1 13 ? 3.424 5.117 12.117 1 50.75 13 VAL B CA 1
ATOM 1116 C C . VAL B 1 13 ? 1.937 5.426 11.961 1 50.75 13 VAL B C 1
ATOM 1118 O O . VAL B 1 13 ? 1.133 5.117 12.844 1 50.75 13 VAL B O 1
ATOM 1121 N N . ASP B 1 14 ? 1.723 6.211 10.867 1 71 14 ASP B N 1
ATOM 1122 C CA . ASP B 1 14 ? 0.316 6.598 10.797 1 71 14 ASP B CA 1
ATOM 1123 C C . ASP B 1 14 ? -0.475 5.637 9.914 1 71 14 ASP B C 1
ATOM 1125 O O . ASP B 1 14 ? -1.631 5.324 10.203 1 71 14 ASP B O 1
ATOM 1129 N N . ILE B 1 15 ? 0.396 4.918 8.938 1 81.31 15 ILE B N 1
ATOM 1130 C CA . ILE B 1 15 ? -0.399 4.141 7.988 1 81.31 15 ILE B CA 1
ATOM 1131 C C . ILE B 1 15 ? 0.42 2.961 7.473 1 81.31 15 ILE B C 1
ATOM 1133 O O . ILE B 1 15 ? 1.593 3.117 7.121 1 81.31 15 ILE B O 1
ATOM 1137 N N . LEU B 1 16 ? -0.037 1.728 7.602 1 78.88 16 LEU B N 1
ATOM 1138 C CA . LEU B 1 16 ? 0.532 0.523 7.004 1 78.88 16 LEU B CA 1
ATOM 1139 C C . LEU B 1 16 ? -0.392 -0.041 5.93 1 78.88 16 LEU B C 1
ATOM 1141 O O . LEU B 1 16 ? -1.527 -0.424 6.223 1 78.88 16 LEU B O 1
ATOM 1145 N N . CYS B 1 17 ? 0.135 -0.05 4.707 1 88.25 17 CYS B N 1
ATOM 1146 C CA . CYS B 1 17 ? -0.618 -0.626 3.598 1 88.25 17 CYS B CA 1
ATOM 1147 C C . CYS B 1 17 ? -0.167 -2.055 3.316 1 88.25 17 CYS B C 1
ATOM 1149 O O . CYS B 1 17 ? 0.994 -2.287 2.977 1 88.25 17 CYS B O 1
ATOM 1151 N N . ILE B 1 18 ? -1.1 -2.936 3.479 1 84.31 18 ILE B N 1
ATOM 1152 C CA . ILE B 1 18 ? -0.788 -4.352 3.34 1 84.31 18 ILE B CA 1
ATOM 1153 C C . ILE B 1 18 ? -1.542 -4.934 2.146 1 84.31 18 ILE B C 1
ATOM 1155 O O . ILE B 1 18 ? -2.732 -4.668 1.967 1 84.31 18 ILE B O 1
ATOM 1159 N N . GLN B 1 19 ? -0.797 -5.695 1.38 1 86.62 19 GLN B N 1
ATOM 1160 C CA . GLN B 1 19 ? -1.43 -6.391 0.265 1 86.62 19 GLN B CA 1
ATOM 1161 C C . GLN B 1 19 ? -1.285 -7.902 0.409 1 86.62 19 GLN B C 1
ATOM 1163 O O . GLN B 1 19 ? -0.286 -8.391 0.945 1 86.62 19 GLN B O 1
ATOM 1168 N N . GLU B 1 20 ? -2.174 -8.57 0.113 1 78.94 20 GLU B N 1
ATOM 1169 C CA . GLU B 1 20 ? -2.264 -10.023 0.288 1 78.94 20 GLU B CA 1
ATOM 1170 C C . GLU B 1 20 ? -2.311 -10.398 1.766 1 78.94 20 GLU B C 1
ATOM 1172 O O . GLU B 1 20 ? -1.511 -11.211 2.23 1 78.94 20 GLU B O 1
ATOM 1177 N N . HIS B 1 21 ? -3.189 -9.812 2.494 1 76 21 HIS B N 1
ATOM 1178 C CA . HIS B 1 21 ? -3.248 -10.117 3.922 1 76 21 HIS B CA 1
ATOM 1179 C C . HIS B 1 21 ? -3.898 -11.469 4.172 1 76 21 HIS B C 1
ATOM 1181 O O . HIS B 1 21 ? -3.869 -11.977 5.297 1 76 21 HIS B O 1
ATOM 1187 N N . HIS B 1 22 ? -4.52 -12.148 3.146 1 77.81 22 HIS B N 1
ATOM 1188 C CA . HIS B 1 22 ? -5.059 -13.508 3.156 1 77.81 22 HIS B CA 1
ATOM 1189 C C . HIS B 1 22 ? -6.152 -13.656 4.211 1 77.81 22 HIS B C 1
ATOM 1191 O O . HIS B 1 22 ? -6.195 -14.664 4.926 1 77.81 22 HIS B O 1
ATOM 1197 N N . ILE B 1 23 ? -6.945 -12.586 4.426 1 82.19 23 ILE B N 1
ATOM 1198 C CA . ILE B 1 23 ? -8.07 -12.641 5.355 1 82.19 23 ILE B CA 1
ATOM 1199 C C . ILE B 1 23 ? -9.383 -12.664 4.582 1 82.19 23 ILE B C 1
ATOM 1201 O O . ILE B 1 23 ? -9.617 -11.812 3.719 1 82.19 23 ILE B O 1
ATOM 1205 N N . TYR B 1 24 ? -10.172 -13.648 4.891 1 88.19 24 TYR B N 1
ATOM 1206 C CA . TYR B 1 24 ? -11.492 -13.742 4.277 1 88.19 24 TYR B CA 1
ATOM 1207 C C . TYR B 1 24 ? -12.578 -13.273 5.242 1 88.19 24 TYR B C 1
ATOM 1209 O O . TYR B 1 24 ? -12.547 -13.594 6.43 1 88.19 24 TYR B O 1
ATOM 1217 N N . HIS B 1 25 ? -13.414 -12.5 4.789 1 87.31 25 HIS B N 1
ATOM 1218 C CA . HIS B 1 25 ? -14.648 -12.172 5.496 1 87.31 25 HIS B CA 1
ATOM 1219 C C . HIS B 1 25 ? -15.805 -11.977 4.523 1 87.31 25 HIS B C 1
ATOM 1221 O O . HIS B 1 25 ? -15.594 -11.781 3.324 1 87.31 25 HIS B O 1
ATOM 1227 N N . GLU B 1 26 ? -16.984 -12.047 4.918 1 87.19 26 GLU B N 1
ATOM 1228 C CA . GLU B 1 26 ? -18.156 -12.094 4.055 1 87.19 26 GLU B CA 1
ATOM 1229 C C . GLU B 1 26 ? -18.641 -10.695 3.695 1 87.19 26 GLU B C 1
ATOM 1231 O O . GLU B 1 26 ? -19.453 -10.523 2.785 1 87.19 26 GLU B O 1
ATOM 1236 N N . ASN B 1 27 ? -18.109 -9.695 4.34 1 84 27 ASN B N 1
ATOM 1237 C CA . ASN B 1 27 ? -18.578 -8.336 4.078 1 84 27 ASN B CA 1
ATOM 1238 C C . ASN B 1 27 ? -18.141 -7.852 2.697 1 84 27 ASN B C 1
ATOM 1240 O O . ASN B 1 27 ? -16.953 -7.828 2.389 1 84 27 ASN B O 1
ATOM 1244 N N . VAL B 1 28 ? -19.141 -7.469 1.857 1 82.81 28 VAL B N 1
ATOM 1245 C CA . VAL B 1 28 ? -18.844 -6.977 0.517 1 82.81 28 VAL B CA 1
ATOM 1246 C C . VAL B 1 28 ? -18.172 -5.605 0.608 1 82.81 28 VAL B C 1
ATOM 1248 O O . VAL B 1 28 ? -17.453 -5.195 -0.311 1 82.81 28 VAL B O 1
ATOM 1251 N N . HIS B 1 29 ? -18.375 -4.973 1.693 1 89.12 29 HIS B N 1
ATOM 1252 C CA . HIS B 1 29 ? -17.766 -3.664 1.933 1 89.12 29 HIS B CA 1
ATOM 1253 C C . HIS B 1 29 ? -16.516 -3.783 2.807 1 89.12 29 HIS B C 1
ATOM 1255 O O . HIS B 1 29 ? -16.141 -4.887 3.195 1 89.12 29 HIS B O 1
ATOM 1261 N N . ILE B 1 30 ? -15.859 -2.664 3.025 1 94.75 30 ILE B N 1
ATOM 1262 C CA . ILE B 1 30 ? -14.68 -2.611 3.875 1 94.75 30 ILE B CA 1
ATOM 1263 C C . ILE B 1 30 ? -15.039 -3.053 5.293 1 94.75 30 ILE B C 1
ATOM 1265 O O . ILE B 1 30 ? -16.062 -2.643 5.832 1 94.75 30 ILE B O 1
ATOM 1269 N N . GLN B 1 31 ? -14.297 -3.91 5.801 1 94.06 31 GLN B N 1
ATOM 1270 C CA . GLN B 1 31 ? -14.422 -4.27 7.207 1 94.06 31 GLN B CA 1
ATOM 1271 C C . GLN B 1 31 ? -13.406 -3.512 8.062 1 94.06 31 GLN B C 1
ATOM 1273 O O . GLN B 1 31 ? -12.227 -3.441 7.719 1 94.06 31 GLN B O 1
ATOM 1278 N N . MET B 1 32 ? -13.93 -2.9 9.102 1 93.5 32 MET B N 1
ATOM 1279 C CA . MET B 1 32 ? -13.07 -2.227 10.078 1 93.5 32 MET B CA 1
ATOM 1280 C C . MET B 1 32 ? -12.797 -3.127 11.273 1 93.5 32 MET B C 1
ATOM 1282 O O . MET B 1 32 ? -13.734 -3.615 11.914 1 93.5 32 MET B O 1
ATOM 1286 N N . LYS B 1 33 ? -11.578 -3.365 11.555 1 88.81 33 LYS B N 1
ATOM 1287 C CA . LYS B 1 33 ? -11.219 -4.227 12.68 1 88.81 33 LYS B CA 1
ATOM 1288 C C . LYS B 1 33 ? -10.406 -3.463 13.719 1 88.81 33 LYS B C 1
ATOM 1290 O O . LYS B 1 33 ? -9.406 -2.82 13.383 1 88.81 33 LYS B O 1
ATOM 1295 N N . ASP B 1 34 ? -10.844 -3.535 14.914 1 89.5 34 ASP B N 1
ATOM 1296 C CA . ASP B 1 34 ? -10.102 -2.967 16.031 1 89.5 34 ASP B CA 1
ATOM 1297 C C . ASP B 1 34 ? -8.883 -3.828 16.375 1 89.5 34 ASP B C 1
ATOM 1299 O O . ASP B 1 34 ? -9.031 -4.996 16.734 1 89.5 34 ASP B O 1
ATOM 1303 N N . MET B 1 35 ? -7.727 -3.221 16.234 1 81.81 35 MET B N 1
ATOM 1304 C CA . MET B 1 35 ? -6.492 -3.975 16.438 1 81.81 35 MET B CA 1
ATOM 1305 C C . MET B 1 35 ? -5.934 -3.725 17.844 1 81.81 35 MET B C 1
ATOM 1307 O O . MET B 1 35 ? -4.848 -4.207 18.172 1 81.81 35 MET B O 1
ATOM 1311 N N . GLY B 1 36 ? -6.672 -2.949 18.625 1 76.31 36 GLY B N 1
ATOM 1312 C CA . GLY B 1 36 ? -6.242 -2.602 19.969 1 76.31 36 GLY B CA 1
ATOM 1313 C C . GLY B 1 36 ? -5.457 -1.306 20.031 1 76.31 36 GLY B C 1
ATOM 1314 O O . GLY B 1 36 ? -4.82 -0.912 19.047 1 76.31 36 GLY B O 1
ATOM 1315 N N . LYS B 1 37 ? -5.477 -0.639 21.219 1 76.44 37 LYS B N 1
ATOM 1316 C CA . LYS B 1 37 ? -4.723 0.578 21.516 1 76.44 37 LYS B CA 1
ATOM 1317 C C . LYS B 1 37 ? -5.074 1.693 20.531 1 76.44 37 LYS B C 1
ATOM 1319 O O . LYS B 1 37 ? -4.219 2.508 20.188 1 76.44 37 LYS B O 1
ATOM 1324 N N . GLY B 1 38 ? -6.273 1.587 19.969 1 78.94 38 GLY B N 1
ATOM 1325 C CA . GLY B 1 38 ? -6.75 2.637 19.078 1 78.94 38 GLY B CA 1
ATOM 1326 C C . GLY B 1 38 ? -6.383 2.404 17.625 1 78.94 38 GLY B C 1
ATOM 1327 O O . GLY B 1 38 ? -6.812 3.152 16.75 1 78.94 38 GLY B O 1
ATOM 1328 N N . TRP B 1 39 ? -5.668 1.304 17.359 1 81.62 39 TRP B N 1
ATOM 1329 C CA . TRP B 1 39 ? -5.316 0.963 15.984 1 81.62 39 TRP B CA 1
ATOM 1330 C C . TRP B 1 39 ? -6.48 0.27 15.289 1 81.62 39 TRP B C 1
ATOM 1332 O O . TRP B 1 39 ? -7.172 -0.555 15.883 1 81.62 39 TRP B O 1
ATOM 1342 N N . VAL B 1 40 ? -6.672 0.688 14.016 1 86.19 40 VAL B N 1
ATOM 1343 C CA . VAL B 1 40 ? -7.789 0.129 13.258 1 86.19 40 VAL B CA 1
ATOM 1344 C C . VAL B 1 40 ? -7.301 -0.333 11.883 1 86.19 40 VAL B C 1
ATOM 1346 O O . VAL B 1 40 ? -6.527 0.363 11.227 1 86.19 40 VAL B O 1
ATOM 1349 N N . LEU B 1 41 ? -7.711 -1.517 11.516 1 87.94 41 LEU B N 1
ATOM 1350 C CA . LEU B 1 41 ? -7.422 -2.076 10.195 1 87.94 41 LEU B CA 1
ATOM 1351 C C . LEU B 1 41 ? -8.656 -2.025 9.305 1 87.94 41 LEU B C 1
ATOM 1353 O O . LEU B 1 41 ? -9.688 -2.613 9.633 1 87.94 41 LEU B O 1
ATOM 1357 N N . ALA B 1 42 ? -8.586 -1.237 8.258 1 93.12 42 ALA B N 1
ATOM 1358 C CA . ALA B 1 42 ? -9.578 -1.279 7.191 1 93.12 42 ALA B CA 1
ATOM 1359 C C . ALA B 1 42 ? -9.172 -2.273 6.105 1 93.12 42 ALA B 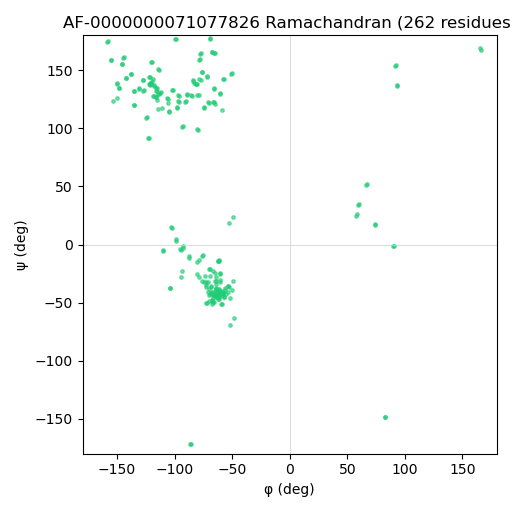C 1
ATOM 1361 O O . ALA B 1 42 ? -8.078 -2.176 5.543 1 93.12 42 ALA B O 1
ATOM 1362 N N . MET B 1 43 ? -10.07 -3.246 5.84 1 92.94 43 MET B N 1
ATOM 1363 C CA . MET B 1 43 ? -9.578 -4.246 4.895 1 92.94 43 MET B CA 1
ATOM 1364 C C . MET B 1 43 ? -10.695 -4.703 3.961 1 92.94 43 MET B C 1
ATOM 1366 O O . MET B 1 43 ? -11.867 -4.746 4.355 1 92.94 43 MET B O 1
ATOM 1370 N N . SER B 1 44 ? -10.359 -4.953 2.744 1 93.75 44 SER B N 1
ATOM 1371 C CA . SER B 1 44 ? -11.188 -5.738 1.836 1 93.75 44 SER B CA 1
ATOM 1372 C C . SER B 1 44 ? -11.062 -7.23 2.117 1 93.75 44 SER B C 1
ATOM 1374 O O . SER B 1 44 ? -10.117 -7.664 2.775 1 93.75 44 SER B O 1
ATOM 1376 N N . SER B 1 45 ? -12.047 -7.941 1.653 1 91.44 45 SER B N 1
ATOM 1377 C CA . SER B 1 45 ? -11.961 -9.383 1.839 1 91.44 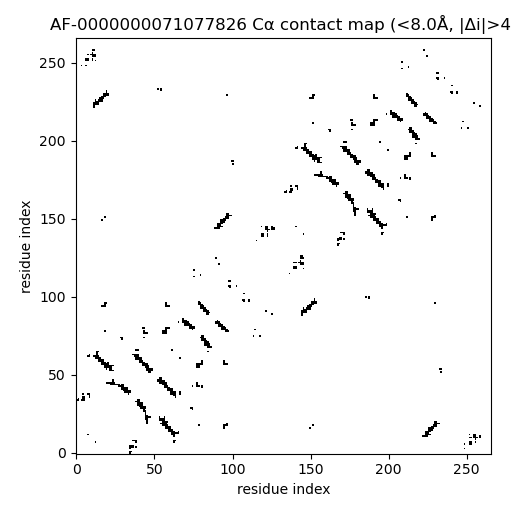45 SER B CA 1
ATOM 1378 C C . SER B 1 45 ? -11.109 -10.031 0.752 1 91.44 45 SER B C 1
ATOM 1380 O O . SER B 1 45 ? -11.195 -9.656 -0.418 1 91.44 45 SER B O 1
ATOM 1382 N N . GLY B 1 46 ? -10.297 -10.984 1.172 1 87.94 46 GLY B N 1
ATOM 1383 C CA . GLY B 1 46 ? -9.758 -11.914 0.192 1 87.94 46 GLY B CA 1
ATOM 1384 C C . GLY B 1 46 ? -10.812 -12.852 -0.376 1 87.94 46 GLY B C 1
ATOM 1385 O O . GLY B 1 46 ? -11.992 -12.75 -0.037 1 87.94 46 GLY B O 1
ATOM 1386 N N . THR B 1 47 ? -10.344 -13.625 -1.267 1 88.06 47 THR B N 1
ATOM 1387 C CA . THR B 1 47 ? -11.242 -14.617 -1.856 1 88.06 47 THR B CA 1
ATOM 1388 C C . THR B 1 47 ? -10.711 -16.031 -1.619 1 88.06 47 THR B C 1
ATOM 1390 O O . THR B 1 47 ? -9.523 -16.219 -1.337 1 88.06 47 THR B O 1
ATOM 1393 N N . LYS B 1 48 ? -11.641 -16.984 -1.672 1 88.19 48 LYS B N 1
ATOM 1394 C CA . LYS B 1 48 ? -11.25 -18.375 -1.54 1 88.19 48 LYS B CA 1
ATOM 1395 C C . LYS B 1 48 ? -10.906 -18.984 -2.898 1 88.19 48 LYS B C 1
ATOM 1397 O O . LYS B 1 48 ? -11.633 -18.797 -3.871 1 88.19 48 LYS B O 1
ATOM 1402 N N . ASN B 1 49 ? -9.75 -19.609 -2.957 1 82.88 49 ASN B N 1
ATOM 1403 C CA . ASN B 1 49 ? -9.398 -20.281 -4.199 1 82.88 49 ASN B CA 1
ATOM 1404 C C . ASN B 1 49 ? -9.961 -21.703 -4.23 1 82.88 49 ASN B C 1
ATOM 1406 O O . ASN B 1 49 ? -10.789 -22.078 -3.393 1 82.88 49 ASN B O 1
ATOM 1410 N N . THR B 1 50 ? -9.547 -22.484 -5.258 1 85.44 50 THR B N 1
ATOM 1411 C CA . THR B 1 50 ? -10.133 -23.797 -5.512 1 85.44 50 THR B CA 1
ATOM 1412 C C . THR B 1 50 ? -9.797 -24.766 -4.383 1 85.44 50 THR B C 1
ATOM 1414 O O . THR B 1 50 ? -10.516 -25.734 -4.156 1 85.44 50 THR B O 1
ATOM 1417 N N . VAL B 1 51 ? -8.719 -24.516 -3.627 1 87.12 51 VAL B N 1
ATOM 1418 C CA . VAL B 1 51 ? -8.359 -25.406 -2.525 1 87.12 51 VAL B CA 1
ATOM 1419 C C . VAL B 1 51 ? -8.758 -24.766 -1.197 1 87.12 51 VAL B C 1
ATOM 1421 O O . VAL B 1 51 ? -8.234 -25.141 -0.143 1 87.12 51 VAL B O 1
ATOM 1424 N N . ASN B 1 52 ? -9.562 -23.781 -1.248 1 87.5 52 ASN B N 1
ATOM 1425 C CA . ASN B 1 52 ? -10.195 -23.109 -0.117 1 87.5 52 ASN B CA 1
ATOM 1426 C C . ASN B 1 52 ? -9.203 -22.234 0.65 1 87.5 52 ASN B C 1
ATOM 1428 O O . ASN B 1 52 ? -9.375 -22 1.845 1 87.5 52 ASN B O 1
ATOM 1432 N N . SER B 1 53 ? -8.102 -21.969 -0.039 1 84.19 53 SER B N 1
ATOM 1433 C CA . SER B 1 53 ? -7.172 -21.016 0.55 1 84.19 53 SER B CA 1
ATOM 1434 C C . SER B 1 53 ? -7.57 -19.578 0.226 1 84.19 53 SER B C 1
ATOM 1436 O O . SER B 1 53 ? -8.055 -19.297 -0.873 1 84.19 53 SER B O 1
ATOM 1438 N N . THR B 1 54 ? -7.379 -18.703 1.252 1 85.06 54 THR B N 1
ATOM 1439 C CA . THR B 1 54 ? -7.703 -17.312 1.014 1 85.06 54 THR B CA 1
ATOM 1440 C C . THR B 1 54 ? -6.57 -16.609 0.258 1 85.06 54 THR B C 1
ATOM 1442 O O . THR B 1 54 ? -5.402 -16.734 0.628 1 85.06 54 THR B O 1
ATOM 1445 N N . VAL B 1 55 ? -6.984 -15.977 -0.798 1 83.31 55 VAL B N 1
ATOM 1446 C CA . VAL B 1 55 ? -5.992 -15.273 -1.605 1 83.31 55 VAL B CA 1
ATOM 1447 C C . VAL B 1 55 ? -6.344 -13.789 -1.688 1 83.31 55 VAL B C 1
ATOM 1449 O O . VAL B 1 55 ? -7.523 -13.43 -1.678 1 83.31 55 VAL B O 1
ATOM 1452 N N . GLY B 1 56 ? -5.285 -13.039 -1.684 1 86.75 56 GLY B N 1
ATOM 1453 C CA . GLY B 1 56 ? -5.469 -11.609 -1.91 1 86.75 56 GLY B CA 1
ATOM 1454 C C . GLY B 1 56 ? -5.855 -10.852 -0.656 1 86.75 56 GLY B C 1
ATOM 1455 O O . GLY B 1 56 ? -5.355 -11.141 0.432 1 86.75 56 GLY B O 1
ATOM 1456 N N . GLY B 1 57 ? -6.637 -9.781 -0.845 1 89.06 57 GLY B N 1
ATOM 1457 C CA . GLY B 1 57 ? -7.023 -8.883 0.228 1 89.06 57 GLY B CA 1
ATOM 1458 C C . GLY B 1 57 ? -6.09 -7.695 0.379 1 89.06 57 GLY B C 1
ATOM 1459 O O . GLY B 1 57 ? -4.871 -7.84 0.269 1 89.06 57 GLY B O 1
ATOM 1460 N N . VAL B 1 58 ? -6.633 -6.621 0.556 1 91.88 58 VAL B N 1
ATOM 1461 C CA . VAL B 1 58 ? -5.879 -5.395 0.783 1 91.88 58 VAL B CA 1
ATOM 1462 C C . VAL B 1 58 ? -6.383 -4.703 2.047 1 91.88 58 VAL B C 1
ATOM 1464 O O . VAL B 1 58 ? -7.57 -4.781 2.371 1 91.88 58 VAL B O 1
ATOM 1467 N N . GLY B 1 59 ? -5.434 -4.125 2.805 1 90.94 59 GLY B N 1
ATOM 1468 C CA . GLY B 1 59 ? -5.805 -3.469 4.047 1 90.94 59 GLY B CA 1
ATOM 1469 C C . GLY B 1 59 ? -4.953 -2.252 4.355 1 90.94 59 GLY B C 1
ATOM 1470 O O . GLY B 1 59 ? -3.826 -2.137 3.869 1 90.94 59 GLY B O 1
ATOM 1471 N N . ILE B 1 60 ? -5.473 -1.368 5.102 1 89.88 60 ILE B N 1
ATOM 1472 C CA . ILE B 1 60 ? -4.777 -0.198 5.633 1 89.88 60 ILE B CA 1
ATOM 1473 C C . ILE B 1 60 ? -4.895 -0.177 7.156 1 89.88 60 ILE B C 1
ATOM 1475 O O . ILE B 1 60 ? -5.984 0.017 7.699 1 89.88 60 ILE B O 1
ATOM 1479 N N . LEU B 1 61 ? -3.814 -0.428 7.75 1 85.12 61 LEU B N 1
ATOM 1480 C CA . LEU B 1 61 ? -3.746 -0.279 9.203 1 85.12 61 LEU B CA 1
ATOM 1481 C C . LEU B 1 61 ? -3.428 1.163 9.586 1 85.12 61 LEU B C 1
ATOM 1483 O O . LEU B 1 61 ? -2.461 1.743 9.086 1 85.12 61 LEU B O 1
ATOM 1487 N N . MET B 1 62 ? -4.215 1.685 10.43 1 85.81 62 MET B N 1
ATOM 1488 C CA . MET B 1 62 ? -4.105 3.098 10.781 1 85.81 62 MET B CA 1
ATOM 1489 C C . MET B 1 62 ? -3.857 3.264 12.281 1 85.81 62 MET B C 1
ATOM 1491 O O . MET B 1 62 ? -4.484 2.588 13.094 1 85.81 62 MET B O 1
ATOM 1495 N N . SER B 1 63 ? -3.004 4.152 12.562 1 80.38 63 SER B N 1
ATOM 1496 C CA . SER B 1 63 ? -2.828 4.566 13.945 1 80.38 63 SER B CA 1
ATOM 1497 C C . SER B 1 63 ? -4.059 5.301 14.469 1 80.38 63 SER B C 1
ATOM 1499 O O . SER B 1 63 ? -4.934 5.688 13.688 1 80.38 63 SER B O 1
ATOM 1501 N N . PRO B 1 64 ? -4.098 5.445 15.852 1 80.62 64 PRO B N 1
ATOM 1502 C CA . PRO B 1 64 ? -5.219 6.207 16.406 1 80.62 64 PRO B CA 1
ATOM 1503 C C . PRO B 1 64 ? -5.352 7.598 15.781 1 80.62 64 PRO B C 1
ATOM 1505 O O . PRO B 1 64 ? -6.461 8.047 15.484 1 80.62 64 PRO B O 1
ATOM 1508 N N . PHE B 1 65 ? -4.293 8.188 15.484 1 77 65 PHE B N 1
ATOM 1509 C CA . PHE B 1 65 ? -4.32 9.523 14.898 1 77 65 PHE B CA 1
ATOM 1510 C C . PHE B 1 65 ? -4.809 9.477 13.461 1 77 65 PHE B C 1
ATOM 1512 O O . PHE B 1 65 ? -5.664 10.273 13.062 1 77 65 PHE B O 1
ATOM 1519 N N . ALA B 1 66 ? -4.188 8.594 12.719 1 81.06 66 ALA B N 1
ATOM 1520 C CA . ALA B 1 66 ? -4.602 8.453 11.32 1 81.06 66 ALA B CA 1
ATOM 1521 C C . ALA B 1 66 ? -6.082 8.094 11.227 1 81.06 66 ALA B C 1
ATOM 1523 O O . ALA B 1 66 ? -6.809 8.633 10.391 1 81.06 66 ALA B O 1
ATOM 1524 N N . TYR B 1 67 ? -6.48 7.227 12.117 1 87.44 67 TYR B N 1
ATOM 1525 C CA . TYR B 1 67 ? -7.875 6.789 12.094 1 87.44 67 TYR B CA 1
ATOM 1526 C C . TYR B 1 67 ? -8.812 7.938 12.445 1 87.44 67 TYR B C 1
ATOM 1528 O O . TYR B 1 67 ? -9.875 8.086 11.844 1 87.44 67 TYR B O 1
ATOM 1536 N N . LYS B 1 68 ? -8.477 8.695 13.414 1 84.81 68 LYS B N 1
ATOM 1537 C CA . LYS B 1 68 ? -9.297 9.836 13.805 1 84.81 68 LYS B CA 1
ATOM 1538 C C . LYS B 1 68 ? -9.43 10.836 12.656 1 84.81 68 LYS B C 1
ATOM 1540 O O . LYS B 1 68 ? -10.445 11.523 12.539 1 84.81 68 LYS B O 1
ATOM 1545 N N . SER B 1 69 ? -8.445 10.805 11.781 1 82.06 69 SER B N 1
ATOM 1546 C CA . SER B 1 69 ? -8.445 11.781 10.695 1 82.06 69 SER B CA 1
ATOM 1547 C C . SER B 1 69 ? -9.086 11.211 9.438 1 82.06 69 SER B C 1
ATOM 1549 O O . SER B 1 69 ? -9.219 11.906 8.43 1 82.06 69 SER B O 1
ATOM 1551 N N . LEU B 1 70 ? -9.453 9.938 9.477 1 88.25 70 LEU B N 1
ATOM 1552 C CA . LEU B 1 70 ? -10.062 9.305 8.312 1 88.25 70 LEU B CA 1
ATOM 1553 C C . LEU B 1 70 ? -11.422 9.914 7.996 1 88.25 70 LEU B C 1
ATOM 1555 O O . LEU B 1 70 ? -12.312 9.93 8.852 1 88.25 70 LEU B O 1
ATOM 1559 N N . GLU B 1 71 ? -11.578 10.414 6.816 1 84.12 71 GLU B N 1
ATOM 1560 C CA . GLU B 1 71 ? -12.82 11.062 6.402 1 84.12 71 GLU B CA 1
ATOM 1561 C C . GLU B 1 71 ? -13.641 10.156 5.492 1 84.12 71 GLU B C 1
ATOM 1563 O O . GLU B 1 71 ? -14.875 10.203 5.508 1 84.12 71 GLU B O 1
ATOM 1568 N N . TYR B 1 72 ? -12.898 9.477 4.699 1 86.81 72 TYR B N 1
ATOM 1569 C CA . TYR B 1 72 ? -13.562 8.695 3.662 1 86.81 72 TYR B CA 1
ATOM 1570 C C . TYR B 1 72 ? -12.742 7.457 3.307 1 86.81 72 TYR B C 1
ATOM 1572 O O . TYR B 1 72 ? -11.508 7.48 3.373 1 86.81 72 TYR B O 1
ATOM 1580 N N . ARG B 1 73 ? -13.391 6.328 3.121 1 90.12 73 ARG B N 1
ATOM 1581 C CA . ARG B 1 73 ? -12.766 5.105 2.619 1 90.12 73 ARG B CA 1
ATOM 1582 C C . ARG B 1 73 ? -13.656 4.414 1.597 1 90.12 73 ARG B C 1
ATOM 1584 O O . ARG B 1 73 ? -14.883 4.438 1.719 1 90.12 73 ARG B O 1
ATOM 1591 N N . GLU B 1 74 ? -12.992 3.809 0.661 1 92.06 74 GLU B N 1
ATOM 1592 C CA . GLU B 1 74 ? -13.727 3.123 -0.4 1 92.06 74 GLU B CA 1
ATOM 1593 C C . GLU B 1 74 ? -12.953 1.904 -0.901 1 92.06 74 GLU B C 1
ATOM 1595 O O . GLU B 1 74 ? -11.734 1.96 -1.071 1 92.06 74 GLU B O 1
ATOM 1600 N N . LYS B 1 75 ? -13.727 0.88 -1.025 1 94.06 75 LYS B N 1
ATOM 1601 C CA . LYS B 1 75 ? -13.219 -0.303 -1.712 1 94.06 75 LYS B CA 1
ATOM 1602 C C . LYS B 1 75 ? -13.578 -0.278 -3.193 1 94.06 75 LYS B C 1
ATOM 1604 O O . LYS B 1 75 ? -14.727 -0.532 -3.562 1 94.06 75 LYS B O 1
ATOM 1609 N N . ALA B 1 76 ? -12.664 0.072 -4.016 1 91.94 76 ALA B N 1
ATOM 1610 C CA . ALA B 1 76 ? -12.922 0.088 -5.453 1 91.94 76 ALA B CA 1
ATOM 1611 C C . ALA B 1 76 ? -12.992 -1.33 -6.012 1 91.94 76 ALA B C 1
ATOM 1613 O O . ALA B 1 76 ? -13.789 -1.604 -6.918 1 91.94 76 ALA B O 1
ATOM 1614 N N . SER B 1 77 ? -12.25 -2.264 -5.547 1 91.12 77 SER B N 1
ATOM 1615 C CA . SER B 1 77 ? -12.203 -3.695 -5.832 1 91.12 77 SER B CA 1
ATOM 1616 C C . SER B 1 77 ? -11.539 -4.465 -4.695 1 91.12 77 SER B C 1
ATOM 1618 O O . SER B 1 77 ? -11.008 -3.863 -3.76 1 91.12 77 SER B O 1
ATOM 1620 N N . PRO B 1 78 ? -11.523 -5.75 -4.758 1 89.19 78 PRO B N 1
ATOM 1621 C CA . PRO B 1 78 ? -10.805 -6.5 -3.727 1 89.19 78 PRO B CA 1
ATOM 1622 C C . PRO B 1 78 ? -9.312 -6.18 -3.689 1 89.19 78 PRO B C 1
ATOM 1624 O O . PRO B 1 78 ? -8.641 -6.441 -2.688 1 89.19 78 PRO B O 1
ATOM 1627 N N . ARG B 1 79 ? -8.805 -5.5 -4.75 1 90.81 79 ARG B N 1
ATOM 1628 C CA . ARG B 1 79 ? -7.371 -5.262 -4.855 1 90.81 79 ARG B CA 1
ATOM 1629 C C . ARG B 1 79 ? -7.043 -3.791 -4.641 1 90.81 79 ARG B C 1
ATOM 1631 O O . ARG B 1 79 ? -5.867 -3.41 -4.605 1 90.81 79 ARG B O 1
ATOM 1638 N N . ILE B 1 80 ? -8.023 -2.949 -4.508 1 92.19 80 ILE B N 1
ATOM 1639 C CA . ILE B 1 80 ? -7.789 -1.511 -4.461 1 92.19 80 ILE B CA 1
ATOM 1640 C C . ILE B 1 80 ? -8.609 -0.889 -3.336 1 92.19 80 ILE B C 1
ATOM 1642 O O . ILE B 1 80 ? -9.844 -0.935 -3.359 1 92.19 80 ILE B O 1
ATOM 1646 N N . LEU B 1 81 ? -7.973 -0.292 -2.43 1 92.88 81 LEU B N 1
ATOM 1647 C CA . LEU B 1 81 ? -8.602 0.454 -1.345 1 92.88 81 LEU B CA 1
ATOM 1648 C C . LEU B 1 81 ? -8.148 1.911 -1.356 1 92.88 81 LEU B C 1
ATOM 1650 O O . LEU B 1 81 ? -6.973 2.201 -1.591 1 92.88 81 LEU B O 1
ATOM 1654 N N . LEU B 1 82 ? -9.055 2.775 -1.151 1 90.62 82 LEU B N 1
ATOM 1655 C CA . LEU B 1 82 ? -8.805 4.211 -1.057 1 90.62 82 LEU B CA 1
ATOM 1656 C C . LEU B 1 82 ? -9.18 4.738 0.324 1 90.62 82 LEU B C 1
ATOM 1658 O O . LEU B 1 82 ? -10.211 4.363 0.877 1 90.62 82 LEU B O 1
ATOM 1662 N N . ALA B 1 83 ? -8.352 5.582 0.895 1 89.06 83 ALA B N 1
ATOM 1663 C CA . ALA B 1 83 ? -8.633 6.27 2.154 1 89.06 83 ALA B CA 1
ATOM 1664 C C . ALA B 1 83 ? -8.266 7.746 2.068 1 89.06 83 ALA B C 1
ATOM 1666 O O . ALA B 1 83 ? -7.16 8.094 1.637 1 89.06 83 ALA B O 1
ATOM 1667 N N . LYS B 1 84 ? -9.188 8.57 2.5 1 84.62 84 LYS B N 1
ATOM 1668 C CA . LYS B 1 84 ? -8.977 10.016 2.561 1 84.62 84 LYS B CA 1
ATOM 1669 C C . LYS B 1 84 ? -8.922 10.508 4.004 1 84.62 84 LYS B C 1
ATOM 1671 O O . LYS B 1 84 ? -9.758 10.125 4.824 1 84.62 84 LYS B O 1
ATOM 1676 N N . PHE B 1 85 ? -7.957 11.25 4.281 1 81.62 85 PHE B N 1
ATOM 1677 C CA . PHE B 1 85 ? -7.754 11.734 5.641 1 81.62 85 PHE B CA 1
ATOM 1678 C C . PHE B 1 85 ? -7.926 13.25 5.703 1 81.62 85 PHE B C 1
ATOM 1680 O O . PHE B 1 85 ? -7.66 13.953 4.727 1 81.62 85 PHE B O 1
ATOM 1687 N N . SER B 1 86 ? -8.359 13.633 6.887 1 75.31 86 SER B N 1
ATOM 1688 C CA . SER B 1 86 ? -8.523 15.07 7.07 1 75.31 86 SER B CA 1
ATOM 1689 C C . SER B 1 86 ? -7.176 15.773 7.16 1 75.31 86 SER B C 1
ATOM 1691 O O . SER B 1 86 ? -6.199 15.203 7.652 1 75.31 86 SER B O 1
ATOM 1693 N N . GLY B 1 87 ? -7.098 16.922 6.664 1 67 87 GLY B N 1
ATOM 1694 C CA . GLY B 1 87 ? -5.895 17.734 6.723 1 67 87 GLY B CA 1
ATOM 1695 C C . GLY B 1 87 ? -5.922 18.906 5.766 1 67 87 GLY B C 1
ATOM 1696 O O . GLY B 1 87 ? -6.91 19.109 5.055 1 67 87 GLY B O 1
ATOM 1697 N N . ASN B 1 88 ? -5.031 19.719 5.938 1 57.72 88 ASN B N 1
ATOM 1698 C CA . ASN B 1 88 ? -4.848 20.875 5.051 1 57.72 88 ASN B CA 1
ATOM 1699 C C . ASN B 1 88 ? -3.445 20.891 4.453 1 57.72 88 ASN B C 1
ATOM 1701 O O . ASN B 1 88 ? -2.502 21.359 5.094 1 57.72 88 ASN B O 1
ATOM 1705 N N . PRO B 1 89 ? -3.357 20.281 3.295 1 57.81 89 PRO B N 1
ATOM 1706 C CA . PRO B 1 89 ? -4.34 19.656 2.408 1 57.81 89 PRO B CA 1
ATOM 1707 C C . PRO B 1 89 ? -4.777 18.281 2.891 1 57.81 89 PRO B C 1
ATOM 1709 O O . PRO B 1 89 ? -4.148 17.703 3.787 1 57.81 89 PRO B O 1
ATOM 1712 N N . THR B 1 90 ? -5.926 17.719 2.342 1 62.91 90 THR B N 1
ATOM 1713 C CA . THR B 1 90 ? -6.535 16.438 2.703 1 62.91 90 THR B CA 1
ATOM 1714 C C . THR B 1 90 ? -5.801 15.289 2.031 1 62.91 90 THR B C 1
ATOM 1716 O O . THR B 1 90 ? -6.051 14.984 0.863 1 62.91 90 THR B O 1
ATOM 1719 N N . PRO B 1 91 ? -4.922 14.625 2.705 1 73.31 91 PRO B N 1
ATOM 1720 C CA . PRO B 1 91 ? -4.156 13.531 2.102 1 73.31 91 PRO B CA 1
ATOM 1721 C C . PRO B 1 91 ? -5.035 12.344 1.725 1 73.31 91 PRO B C 1
ATOM 1723 O O . PRO B 1 91 ? -5.98 12.016 2.447 1 73.31 91 PRO B O 1
ATOM 1726 N N . THR B 1 92 ? -4.805 11.836 0.535 1 83 92 THR B N 1
ATOM 1727 C CA . THR B 1 92 ? -5.465 10.617 0.075 1 83 92 THR B CA 1
ATOM 1728 C C . THR B 1 92 ? -4.445 9.508 -0.154 1 83 92 THR B C 1
ATOM 1730 O O . THR B 1 92 ? -3.377 9.742 -0.723 1 83 92 THR B O 1
ATOM 1733 N N . VAL B 1 93 ? -4.742 8.32 0.366 1 87.06 93 VAL B N 1
ATOM 1734 C CA . VAL B 1 93 ? -3.895 7.148 0.185 1 87.06 93 VAL B CA 1
ATOM 1735 C C . VAL B 1 93 ? -4.652 6.082 -0.606 1 87.06 93 VAL B C 1
ATOM 1737 O O . VAL B 1 93 ? -5.789 5.742 -0.269 1 87.06 93 VAL B O 1
ATOM 1740 N N . ILE B 1 94 ? -4.023 5.633 -1.665 1 89 94 ILE B N 1
ATOM 1741 C CA . ILE B 1 94 ? -4.531 4.48 -2.4 1 89 94 ILE B CA 1
ATOM 1742 C C . ILE B 1 94 ? -3.557 3.314 -2.273 1 89 94 ILE B C 1
ATOM 1744 O O . ILE B 1 94 ? -2.346 3.49 -2.426 1 89 94 ILE B O 1
ATOM 1748 N N . THR B 1 95 ? -4.047 2.156 -1.9 1 91.31 95 THR B N 1
ATOM 1749 C CA . THR B 1 95 ? -3.223 0.952 -1.861 1 91.31 95 THR B CA 1
ATOM 1750 C C . THR B 1 95 ? -3.809 -0.132 -2.762 1 91.31 95 THR B C 1
ATOM 1752 O O . THR B 1 95 ? -5.027 -0.282 -2.848 1 91.31 95 THR B O 1
ATOM 1755 N N . CYS B 1 96 ? -2.859 -0.789 -3.488 1 89.88 96 CYS B N 1
ATOM 1756 C CA . CYS B 1 96 ? -3.334 -1.83 -4.395 1 89.88 96 CYS B CA 1
ATOM 1757 C C . CYS B 1 96 ? -2.244 -2.861 -4.66 1 89.88 96 CYS B C 1
ATOM 1759 O O . CYS B 1 96 ? -1.06 -2.58 -4.473 1 89.88 96 CYS B O 1
ATOM 1761 N N . TYR B 1 97 ? -2.682 -4.023 -5.082 1 89.69 97 TYR B N 1
ATOM 1762 C CA . TYR B 1 97 ? -1.722 -4.988 -5.609 1 89.69 97 TYR B CA 1
ATOM 1763 C C . TYR B 1 97 ? -2.133 -5.461 -6.996 1 89.69 97 TYR B C 1
ATOM 1765 O O . TYR B 1 97 ? -3.303 -5.773 -7.23 1 89.69 97 TYR B O 1
ATOM 1773 N N . SER B 1 98 ? -1.174 -5.434 -7.785 1 86.44 98 SER B N 1
ATOM 1774 C CA . SER B 1 98 ? -1.395 -5.797 -9.18 1 86.44 98 SER B CA 1
ATOM 1775 C C . SER B 1 98 ? -1.524 -7.305 -9.344 1 86.44 98 SER B C 1
ATOM 1777 O O . SER B 1 98 ? -0.937 -8.07 -8.578 1 86.44 98 SER B O 1
ATOM 1779 N N . PRO B 1 99 ? -2.334 -7.68 -10.344 1 83.44 99 PRO B N 1
ATOM 1780 C CA . PRO B 1 99 ? -2.424 -9.109 -10.625 1 83.44 99 PRO B CA 1
ATOM 1781 C C . PRO B 1 99 ? -1.067 -9.734 -10.945 1 83.44 99 PRO B C 1
ATOM 1783 O O . PRO B 1 99 ? -0.187 -9.062 -11.492 1 83.44 99 PRO B O 1
ATOM 1786 N N . THR B 1 100 ? -0.917 -10.945 -10.453 1 76.81 100 THR B N 1
ATOM 1787 C CA . THR B 1 100 ? 0.325 -11.641 -10.758 1 76.81 100 THR B CA 1
ATOM 1788 C C . THR B 1 100 ? 0.424 -11.938 -12.258 1 76.81 100 THR B C 1
ATOM 1790 O O . THR B 1 100 ? -0.548 -11.758 -12.992 1 76.81 100 THR B O 1
ATOM 1793 N N . ASN B 1 101 ? 1.637 -12.266 -12.625 1 74.69 101 ASN B N 1
ATOM 1794 C CA . ASN B 1 101 ? 1.873 -12.57 -14.031 1 74.69 101 ASN B CA 1
ATOM 1795 C C . ASN B 1 101 ? 1.066 -13.789 -14.484 1 74.69 101 ASN B C 1
ATOM 1797 O O . ASN B 1 101 ? 0.888 -14.008 -15.68 1 74.69 101 ASN B O 1
ATOM 1801 N N . CYS B 1 102 ? 0.565 -14.508 -13.531 1 71.81 102 CYS B N 1
ATOM 1802 C CA . CYS B 1 102 ? -0.178 -15.719 -13.859 1 71.81 102 CYS B CA 1
ATOM 1803 C C . CYS B 1 102 ? -1.669 -15.43 -13.984 1 71.81 102 CYS B C 1
ATOM 1805 O O . CYS B 1 102 ? -2.449 -16.312 -14.359 1 71.81 102 CYS B O 1
ATOM 1807 N N . SER B 1 103 ? -2.029 -14.211 -13.758 1 77.62 103 SER B N 1
ATOM 1808 C CA . SER B 1 103 ? -3.436 -13.836 -13.844 1 77.62 103 SER B CA 1
ATOM 1809 C C . SER B 1 103 ? -3.869 -13.656 -15.297 1 77.62 103 SER B C 1
ATOM 1811 O O . SER B 1 103 ? -3.074 -13.227 -16.141 1 77.62 103 SER B O 1
ATOM 1813 N N . PRO B 1 104 ? -5.113 -14.086 -15.578 1 80.31 104 PRO B N 1
ATOM 1814 C CA . PRO B 1 104 ? -5.602 -13.844 -16.938 1 80.31 104 PRO B CA 1
ATOM 1815 C C . PRO B 1 104 ? -5.441 -12.391 -17.375 1 80.31 104 PRO B C 1
ATOM 1817 O O . PRO B 1 104 ? -5.516 -11.477 -16.547 1 80.31 104 PRO B O 1
ATOM 1820 N N . ASP B 1 105 ? -5.184 -12.109 -18.688 1 84.88 105 ASP B N 1
ATOM 1821 C CA . ASP B 1 105 ? -4.945 -10.789 -19.25 1 84.88 105 ASP B CA 1
ATOM 1822 C C . ASP B 1 105 ? -6.102 -9.844 -18.953 1 84.88 105 ASP B C 1
ATOM 1824 O O . ASP B 1 105 ? -5.895 -8.648 -18.703 1 84.88 105 ASP B O 1
ATOM 1828 N N . ASN B 1 106 ? -7.234 -10.367 -19 1 89.06 106 ASN B N 1
ATOM 1829 C CA . ASN B 1 106 ? -8.398 -9.516 -18.766 1 89.06 106 ASN B CA 1
ATOM 1830 C C . ASN B 1 106 ? -8.414 -8.969 -17.344 1 89.06 106 ASN B C 1
ATOM 1832 O O . ASN B 1 106 ? -8.844 -7.832 -17.125 1 89.06 106 ASN B O 1
ATOM 1836 N N . GLU B 1 107 ? -7.879 -9.758 -16.484 1 87.06 107 GLU B N 1
ATOM 1837 C CA . GLU B 1 107 ? -7.809 -9.312 -15.102 1 87.06 107 GLU B CA 1
ATOM 1838 C C . GLU B 1 107 ? -6.848 -8.133 -14.945 1 87.06 107 GLU B C 1
ATOM 1840 O O . GLU B 1 107 ? -7.141 -7.176 -14.227 1 87.06 107 GLU B O 1
ATOM 1845 N N . ALA B 1 108 ? -5.723 -8.266 -15.664 1 84.38 108 ALA B N 1
ATOM 1846 C CA . ALA B 1 108 ? -4.738 -7.188 -15.602 1 84.38 108 ALA B CA 1
ATOM 1847 C C . ALA B 1 108 ? -5.281 -5.906 -16.219 1 84.38 108 ALA B C 1
ATOM 1849 O O . ALA B 1 108 ? -5.145 -4.824 -15.641 1 84.38 108 ALA B O 1
ATOM 1850 N N . VAL B 1 109 ? -5.941 -6.059 -17.359 1 88 109 VAL B N 1
ATOM 1851 C CA . VAL B 1 109 ? -6.504 -4.914 -18.062 1 88 109 VAL B CA 1
ATOM 1852 C C . VAL B 1 109 ? -7.566 -4.242 -17.203 1 88 109 VAL B C 1
ATOM 1854 O O . VAL B 1 109 ? -7.574 -3.018 -17.047 1 88 109 VAL B O 1
ATOM 1857 N N . ASN B 1 110 ? -8.414 -5.047 -16.609 1 90.06 110 ASN B N 1
ATOM 1858 C CA . ASN B 1 110 ? -9.461 -4.527 -15.742 1 90.06 110 ASN B CA 1
ATOM 1859 C C . ASN B 1 110 ? -8.883 -3.814 -14.523 1 90.06 110 ASN B C 1
ATOM 1861 O O . ASN B 1 110 ? -9.383 -2.766 -14.117 1 90.06 110 ASN B O 1
ATOM 1865 N N . PHE B 1 111 ? -7.922 -4.395 -14.016 1 88.69 111 PHE B N 1
ATOM 1866 C CA . PHE B 1 111 ? -7.281 -3.799 -12.852 1 88.69 111 PHE B CA 1
ATOM 1867 C C . PHE B 1 111 ? -6.754 -2.408 -13.172 1 88.69 111 PHE B C 1
ATOM 1869 O O 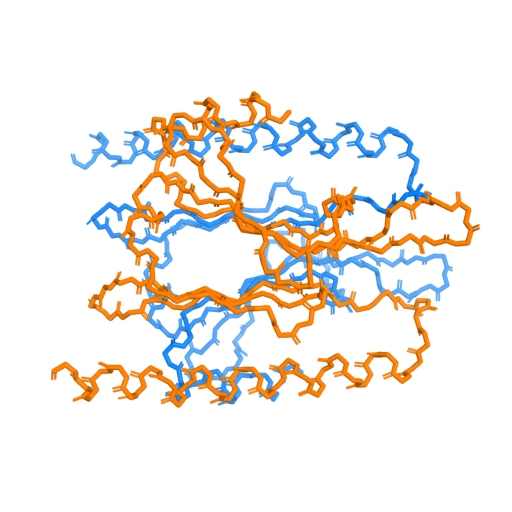. PHE B 1 111 ? -7.023 -1.449 -12.445 1 88.69 111 PHE B O 1
ATOM 1876 N N . TYR B 1 112 ? -6.004 -2.303 -14.234 1 87 112 TYR B N 1
ATOM 1877 C CA . TYR B 1 112 ? -5.375 -1.027 -14.555 1 87 112 TYR B CA 1
ATOM 1878 C C . TYR B 1 112 ? -6.418 0.007 -14.969 1 87 112 TYR B C 1
ATOM 1880 O O . TYR B 1 112 ? -6.262 1.198 -14.688 1 87 112 TYR B O 1
ATOM 1888 N N . SER B 1 113 ? -7.41 -0.497 -15.648 1 89.31 113 SER B N 1
ATOM 1889 C CA . SER B 1 113 ? -8.5 0.408 -15.992 1 89.31 113 SER B CA 1
ATOM 1890 C C . SER B 1 113 ? -9.18 0.952 -14.734 1 89.31 113 SER B C 1
ATOM 1892 O O . SER B 1 113 ? -9.398 2.16 -14.617 1 89.31 113 SER B O 1
ATOM 1894 N N . LEU B 1 114 ? -9.461 0.074 -13.828 1 88.69 114 LEU B N 1
ATOM 1895 C CA . LEU B 1 114 ? -10.109 0.468 -12.586 1 88.69 114 LEU B CA 1
ATOM 1896 C C . LEU B 1 114 ? -9.219 1.396 -11.773 1 88.69 114 LEU B C 1
ATOM 1898 O O . LEU B 1 114 ? -9.688 2.393 -11.219 1 88.69 114 LEU B O 1
ATOM 1902 N N . LEU B 1 115 ? -7.969 1.046 -11.68 1 85.12 115 LEU B N 1
ATOM 1903 C CA . LEU B 1 115 ? -7.023 1.884 -10.945 1 85.12 115 LEU B CA 1
ATOM 1904 C C . LEU B 1 115 ? -6.992 3.295 -11.523 1 85.12 115 LEU B C 1
ATOM 1906 O O . LEU B 1 115 ? -7.035 4.277 -10.773 1 85.12 115 LEU B O 1
ATOM 1910 N N . SER B 1 116 ? -6.938 3.352 -12.82 1 83.25 116 SER B N 1
ATOM 1911 C CA . SER B 1 116 ? -6.949 4.648 -13.484 1 83.25 116 SER B CA 1
ATOM 1912 C C . SER B 1 116 ? -8.203 5.445 -13.133 1 83.25 116 SER B C 1
ATOM 1914 O O . SER B 1 116 ? -8.125 6.645 -12.867 1 83.25 116 SER B O 1
ATOM 1916 N N . ASP B 1 117 ? -9.312 4.777 -13.109 1 85.69 117 ASP B N 1
ATOM 1917 C CA . ASP B 1 117 ? -10.578 5.422 -12.773 1 85.69 117 ASP B CA 1
ATOM 1918 C C . ASP B 1 117 ? -10.555 5.945 -11.336 1 85.69 117 ASP B C 1
ATOM 1920 O O . ASP B 1 117 ? -11.055 7.043 -11.062 1 85.69 117 ASP B O 1
ATOM 1924 N N . VAL B 1 118 ? -10.102 5.18 -10.438 1 83.75 118 VAL B N 1
ATOM 1925 C CA . VAL B 1 118 ? -10.039 5.547 -9.023 1 83.75 118 VAL B CA 1
ATOM 1926 C C . VAL B 1 118 ? -9.156 6.781 -8.844 1 83.75 118 VAL B C 1
ATOM 1928 O O . VAL B 1 118 ? -9.5 7.699 -8.102 1 83.75 118 VAL B O 1
ATOM 1931 N N . ILE B 1 119 ? -8.062 6.754 -9.5 1 78.44 119 ILE B N 1
ATOM 1932 C CA . ILE B 1 119 ? -7.121 7.867 -9.398 1 78.44 119 ILE B CA 1
ATOM 1933 C C . ILE B 1 119 ? -7.773 9.141 -9.938 1 78.44 119 ILE B C 1
ATOM 1935 O O . ILE B 1 119 ? -7.672 10.203 -9.32 1 78.44 119 ILE B O 1
ATOM 1939 N N . LYS B 1 120 ? -8.523 9.031 -11.023 1 75.5 120 LYS B N 1
ATOM 1940 C CA . LYS B 1 120 ? -9.203 10.172 -11.625 1 75.5 120 LYS B CA 1
ATOM 1941 C C . LYS B 1 120 ? -10.305 10.703 -10.711 1 75.5 120 LYS B C 1
ATOM 1943 O O . LYS B 1 120 ? -10.461 11.914 -10.562 1 75.5 120 LYS B O 1
ATOM 1948 N N . LYS B 1 121 ? -11.039 9.82 -10.109 1 75.44 121 LYS B N 1
ATOM 1949 C CA . LYS B 1 121 ? -12.148 10.188 -9.227 1 75.44 121 LYS B CA 1
ATOM 1950 C C . LYS B 1 121 ? -11.641 10.875 -7.965 1 75.44 121 LYS B C 1
ATOM 1952 O O . LYS B 1 121 ? -12.289 11.797 -7.461 1 75.44 121 LYS B O 1
ATOM 1957 N N . THR B 1 122 ? -10.664 10.273 -7.352 1 70.5 122 THR B N 1
ATOM 1958 C CA . THR B 1 122 ? -10.109 10.859 -6.137 1 70.5 122 THR B CA 1
ATOM 1959 C C . THR B 1 122 ? -9.781 12.336 -6.34 1 70.5 122 THR B C 1
ATOM 1961 O O . THR B 1 122 ? -10 13.156 -5.445 1 70.5 122 THR B O 1
ATOM 1964 N N . LEU B 1 123 ? -9.461 12.656 -7.434 1 58.69 123 LEU B N 1
ATOM 1965 C CA . LEU B 1 123 ? -9.172 14.039 -7.793 1 58.69 123 LEU B CA 1
ATOM 1966 C C . LEU B 1 123 ? -10.445 14.883 -7.77 1 58.69 123 LEU B C 1
ATOM 1968 O O . LEU B 1 123 ? -10.438 16.016 -7.266 1 58.69 123 LEU B O 1
ATOM 1972 N N . SER B 1 124 ? -11.328 14.234 -8.297 1 58.09 124 SER B N 1
ATOM 1973 C CA . SER B 1 124 ? -12.602 14.945 -8.383 1 58.09 124 SER B CA 1
ATOM 1974 C C . SER B 1 124 ? -13.234 15.117 -7.004 1 58.09 124 SER B C 1
ATOM 1976 O O . SER B 1 124 ? -13.812 16.156 -6.707 1 58.09 124 SER B O 1
ATOM 1978 N N . THR B 1 125 ? -13.125 14.18 -6.211 1 56.97 125 THR B N 1
ATOM 1979 C CA . THR B 1 125 ? -13.734 14.195 -4.887 1 56.97 125 THR B CA 1
ATOM 1980 C C . THR B 1 125 ? -13.031 15.195 -3.979 1 56.97 125 THR B C 1
ATOM 1982 O O . THR B 1 125 ? -13.68 15.875 -3.176 1 56.97 125 THR B O 1
ATOM 1985 N N . THR B 1 126 ? -11.781 15.195 -4.043 1 54.25 126 THR B N 1
ATOM 1986 C CA . THR B 1 126 ? -11.031 16.156 -3.244 1 54.25 126 THR B CA 1
ATOM 1987 C C . THR B 1 126 ? -11.492 17.578 -3.539 1 54.25 126 THR B C 1
ATOM 1989 O O . THR B 1 126 ? -11.641 18.391 -2.625 1 54.25 126 THR B O 1
ATOM 1992 N N . LEU B 1 127 ? -11.672 17.781 -4.793 1 52.16 127 LEU B N 1
ATOM 1993 C CA . LEU B 1 127 ? -12.156 19.109 -5.18 1 52.16 127 LEU B CA 1
ATOM 1994 C C . LEU B 1 127 ? -13.516 19.391 -4.559 1 52.16 127 LEU B C 1
ATOM 1996 O O . LEU B 1 127 ? -13.789 20.516 -4.133 1 52.16 127 LEU B O 1
ATOM 2000 N N . ARG B 1 128 ? -14.297 18.391 -4.539 1 53.69 128 ARG B N 1
ATOM 2001 C CA . ARG B 1 128 ? -15.648 18.547 -4.012 1 53.69 128 ARG B CA 1
ATOM 2002 C C . ARG B 1 128 ? -15.625 18.812 -2.512 1 53.69 128 ARG B C 1
ATOM 2004 O O . ARG B 1 128 ? -16.375 19.656 -2.012 1 53.69 128 ARG B O 1
ATOM 2011 N N . LEU B 1 129 ? -14.867 18.031 -1.809 1 53.94 129 LEU B N 1
ATOM 2012 C CA . LEU B 1 129 ? -14.797 18.188 -0.36 1 53.94 129 LEU B CA 1
ATOM 2013 C C . LEU B 1 129 ? -14.195 19.547 0.009 1 53.94 129 LEU B C 1
ATOM 2015 O O . LEU B 1 129 ? -14.531 20.109 1.053 1 53.94 129 LEU B O 1
ATOM 2019 N N . SER B 1 130 ? -13.18 19.906 -0.829 1 51.22 130 SER B N 1
ATOM 2020 C CA . SER B 1 130 ? -12.586 21.219 -0.575 1 51.22 130 SER B CA 1
ATOM 2021 C C . SER B 1 130 ? -13.602 22.344 -0.8 1 51.22 130 SER B C 1
ATOM 2023 O O . SER B 1 130 ? -13.539 23.375 -0.14 1 51.22 130 SER B O 1
ATOM 2025 N N . VAL B 1 131 ? -14.406 22.156 -1.809 1 46.56 131 VAL B N 1
ATOM 2026 C CA . VAL B 1 131 ? -15.367 23.203 -2.137 1 46.56 131 VAL B CA 1
ATOM 2027 C C . VAL B 1 131 ? -16.547 23.125 -1.173 1 46.56 131 VAL B C 1
ATOM 2029 O O . VAL B 1 131 ? -17.188 24.141 -0.883 1 46.56 131 VAL B O 1
ATOM 2032 N N . GLY B 1 132 ? -16.797 21.953 -0.684 1 41.84 132 GLY B N 1
ATOM 2033 C CA . GLY B 1 132 ? -17.969 21.859 0.155 1 41.84 132 GLY B CA 1
ATOM 2034 C C . GLY B 1 132 ? -17.75 22.375 1.566 1 41.84 132 GLY B C 1
ATOM 2035 O O . GLY B 1 132 ? -18.641 22.281 2.416 1 41.84 132 GLY B O 1
ATOM 2036 N N . THR B 1 133 ? -16.453 22.547 1.85 1 37.5 133 THR B N 1
ATOM 2037 C CA . THR B 1 133 ? -16.344 23.141 3.174 1 37.5 133 THR B CA 1
ATOM 2038 C C . THR B 1 133 ? -16.609 24.641 3.107 1 37.5 133 THR B C 1
ATOM 2040 O O . THR B 1 133 ? -16.219 25.312 2.145 1 37.5 133 THR B O 1
#

pLDDT: mean 77.03, std 17.37, range [24.06, 94.75]

Secondary structure (DSSP, 8-state):
-HHHHHHHHHTT--EEEEE------S-SSPEEEEEETTEEEEE---EE-TTS-EE--EEEEE-HHHHHTEEEEEEEETTEEEEEE-SSS--EEEEEEPPPTTS-HHHHHHHHHHHHHHHHHHHHHHHHHHH--/-HHHHHHHHHS---EEEEE------S-SSPEEEEEETTEEEEE---EE-TTS-EE--EEEEE-HHHHHTEEEEEEEETTEEEEEE-SSS--EEEEEEPPPTTS-HHHHHHHHHHHHHHHHHHHHHHHHHHH--

Nearest PDB structures (foldseek):
  7k75-assembly3_I  TM=3.129E-01  e=2.961E+00  Homo sapiens
  8p6i-assembly2_h  TM=3.407E-01  e=6.404E+00  Homo sapiens
  4lqf-assembly1_H-2  TM=2.544E-01  e=6.404E+00  Mus musculus
  5e8e-assembly1_B  TM=3.027E-01  e=1.070E+00  Homo sapiens
  7k75-assembly3_I  TM=3.132E-01  e=3.384E+00  Homo sapiens

Sequence (266 aa):
MGELTALAEEKRVDILCIQEHHIYHENVHIQMKDMGKGWVLAMSSGTKNTVNSTVGGVGILMSPFAYKSLEYREKASPRILLAKFSGNPTPTVITCYSPTNCSPDNEAVNFYSLLSDVIKKTLSTTLRLSVGTMGELTALAEEKRVDILCIQEHHIYHENVHIQMKDMGKGWVLAMSSGTKNTVNSTVGGVGILMSPFAYKSLEYREKASPRILLAKFSGNPTPTVITCYSPTNCSPDNEAVNFYSLLSDVIKKTLSTTLRLSVGT

Organism: Strongylocentrotus purpuratus (NCBI:txid7668)

Foldseek 3Di:
DLVVVVVVQVDPPFKDKDKFPQAADDDQWWDWDDSPNQKIKTKAGFDQDPVGGGTIIIIMIGYNVQVVQWDDKGDLDRFKIKTWGDDVQIDIDIGGDADDPPDDPVRRVVVVVSVVVVVVVVVVVSVVVVVVD/DQVVQVVLQPDPPFKDKDKWPQAADDDQWWDWDDNDNQKIKTKAGFDQDPVGGGTIIIIMIGYNVQVVQWDDKGDLDRFKIKTWGDDVQIDIDIGGDADDPPDDPVRRVVVVVSVVVVVVVVVVVSVVVVVVD

InterPro domains:
  IPR036691 Endonuclease/exonuclease/phosphatase superfamily [G3DSA:3.60.10.10] (1-129)
  IPR036691 Endonuclease/exonuclease/phosphatase superfamily [SSF56219] (3-124)

Solvent-accessible surface area (backbone atoms only — not comparable to full-atom values): 13533 Å² total; per-residue (Å²): 112,61,63,60,21,60,48,41,55,83,16,63,42,28,36,37,36,39,24,36,68,44,44,69,54,86,56,92,52,68,43,79,40,82,36,47,82,60,21,37,32,41,27,36,32,18,44,69,48,98,84,67,44,50,41,42,14,27,32,40,36,22,20,46,64,44,48,74,28,50,72,44,73,44,68,82,45,52,42,31,41,38,39,31,29,63,54,93,72,46,45,22,41,35,38,36,46,50,68,57,93,85,47,59,67,66,55,45,52,49,48,54,53,48,50,53,51,50,53,52,46,48,22,50,46,44,51,46,57,62,63,70,98,111,61,65,65,19,59,55,42,52,88,14,56,43,27,36,36,35,40,24,36,70,44,43,69,55,86,55,92,51,68,43,79,41,80,32,43,77,60,21,35,34,40,27,36,32,17,44,70,47,97,85,67,44,50,42,43,14,27,34,41,37,21,20,44,65,42,49,73,28,50,73,44,74,44,68,82,46,53,44,31,41,39,39,30,29,62,56,94,72,50,45,22,41,36,38,35,47,49,67,56,93,82,46,59,67,66,57,45,53,49,47,53,51,48,50,53,49,51,48,51,45,48,23,51,48,47,52,47,57,62,64,70,97

Radius of gyration: 17.32 Å; Cα contacts (8 Å, |Δi|>4): 609; chains: 2; bounding box: 39×49×41 Å